Protein AF-A0A947A2H3-F1 (afdb_monomer)

Sequence (176 aa):
GEQLAKLHKQSASSFGLKTDNYIGSLPQYNQHRKKASEFYVEMRLEPQIKMASENAYKLNISNKFYANCEEIIPDEPPALVHGDLWNGNYIVNSQGLPCLIDPAVAYAPREMDIGMMHLFGGFSTELFKTYNEIFPLRENWKDRLDLWKLYYLLVHLNIFGSGYQAQVNSIISRYS

Mean predicted aligned error: 2.44 Å

Radius of gyration: 15.64 Å; Cα contacts (8 Å, |Δi|>4): 302; chains: 1; bounding box: 39×34×43 Å

pLDDT: mean 97.28, std 1.76, range [89.19, 98.81]

Foldseek 3Di:
DVVLLVQQVDFDQWKFDPDWDDDVPHIFGGPTDRFQLCCCVPRFVVVLVVLCVVVVFDAPADPCLSVLSSVPDDGDTFTWEQQQQEPVQWDADPVRDIDGHDGNIIRHPSLLNVLNCVLRPPDDPVVVVVSCVSPNDDPPSVVCSLVSVLRVLSVCCSPVHDVSSVSNNVSSVVSD

Structure (mmCIF, N/CA/C/O backbone):
data_AF-A0A947A2H3-F1
#
_entry.id   AF-A0A947A2H3-F1
#
loop_
_atom_site.group_PDB
_atom_site.id
_atom_site.type_symbol
_atom_site.label_atom_id
_atom_site.label_alt_id
_atom_site.label_comp_id
_atom_site.label_asym_id
_atom_site.label_entity_id
_atom_site.label_seq_id
_atom_site.pdbx_PDB_ins_code
_atom_site.Cartn_x
_atom_site.Cartn_y
_atom_site.Cartn_z
_atom_site.occupancy
_atom_site.B_iso_or_equiv
_atom_site.auth_seq_id
_atom_site.auth_comp_id
_atom_site.auth_asym_id
_atom_site.auth_atom_id
_atom_site.pdbx_PDB_model_num
ATOM 1 N N . GLY A 1 1 ? -7.161 6.615 15.030 1.00 94.75 1 GLY A N 1
ATOM 2 C CA . GLY A 1 1 ? -6.372 5.443 15.448 1.00 94.75 1 GLY A CA 1
ATOM 3 C C . GLY A 1 1 ? -7.270 4.288 15.834 1.00 94.75 1 GLY A C 1
ATOM 4 O O . GLY A 1 1 ? -7.224 3.250 15.190 1.00 94.75 1 GLY A O 1
ATOM 5 N N . GLU A 1 2 ? -8.128 4.475 16.839 1.00 96.81 2 GLU A N 1
ATOM 6 C CA . GLU A 1 2 ? -8.925 3.387 17.432 1.00 96.81 2 GLU A CA 1
ATOM 7 C C . GLU A 1 2 ? -9.806 2.609 16.446 1.00 96.81 2 GLU A C 1
ATOM 9 O O . GLU A 1 2 ? -9.775 1.381 16.432 1.00 96.81 2 GLU A O 1
ATOM 14 N N . GLN A 1 3 ? -10.589 3.305 15.613 1.00 96.00 3 GLN A N 1
ATOM 15 C CA . GLN A 1 3 ? -11.491 2.647 14.661 1.00 96.00 3 GLN A CA 1
ATOM 16 C C . GLN A 1 3 ? -10.719 1.872 13.586 1.00 96.00 3 GLN A C 1
ATOM 18 O O . GLN A 1 3 ? -11.087 0.746 13.268 1.00 96.00 3 GLN A O 1
ATOM 23 N N . LEU A 1 4 ? -9.597 2.421 13.109 1.00 98.00 4 LEU A N 1
ATOM 24 C CA . LEU A 1 4 ? -8.705 1.733 12.173 1.00 98.00 4 LEU A CA 1
ATOM 25 C C . LEU A 1 4 ? -8.084 0.480 12.806 1.00 98.00 4 LEU A C 1
ATOM 27 O O . LEU A 1 4 ? -8.024 -0.570 12.178 1.00 98.00 4 LEU A O 1
ATOM 31 N N . ALA A 1 5 ? -7.681 0.548 14.078 1.00 98.44 5 ALA A N 1
ATOM 32 C CA . ALA A 1 5 ? -7.197 -0.626 14.801 1.00 98.44 5 ALA A CA 1
ATOM 33 C C . ALA A 1 5 ? -8.289 -1.698 14.951 1.00 98.44 5 ALA A C 1
ATOM 35 O O . ALA A 1 5 ? -8.002 -2.879 14.774 1.00 98.44 5 ALA A O 1
ATOM 36 N N . LYS A 1 6 ? -9.542 -1.311 15.228 1.00 98.06 6 LYS A N 1
ATOM 37 C CA . LYS A 1 6 ? -10.686 -2.242 15.274 1.00 98.06 6 LYS A CA 1
ATOM 38 C C . LYS A 1 6 ? -10.968 -2.882 13.911 1.00 98.06 6 LYS A C 1
ATOM 40 O O . LYS A 1 6 ? -11.247 -4.079 13.874 1.00 98.06 6 LYS A O 1
ATOM 45 N N . LEU A 1 7 ? -10.861 -2.111 12.826 1.00 98.25 7 LEU A N 1
ATOM 46 C CA . LEU A 1 7 ? -10.978 -2.606 11.453 1.00 98.25 7 LEU A CA 1
ATOM 47 C C . LEU A 1 7 ? -9.878 -3.630 11.149 1.00 98.25 7 LEU A C 1
ATOM 49 O O . LEU A 1 7 ? -10.186 -4.768 10.818 1.00 98.25 7 LEU A O 1
ATOM 53 N N . HIS A 1 8 ? -8.609 -3.275 11.371 1.00 98.69 8 HIS A N 1
ATOM 54 C CA . HIS A 1 8 ? -7.469 -4.158 11.099 1.00 98.69 8 HIS A CA 1
ATOM 55 C C . HIS A 1 8 ? -7.438 -5.407 11.995 1.00 98.69 8 HIS A C 1
ATOM 57 O O . HIS A 1 8 ? -6.814 -6.400 11.636 1.00 98.69 8 HIS A O 1
ATOM 63 N N . LYS A 1 9 ? -8.099 -5.388 13.161 1.00 98.38 9 LYS A N 1
ATOM 64 C CA . LYS A 1 9 ? -8.275 -6.582 14.006 1.00 98.38 9 LYS A CA 1
ATOM 65 C C . LYS A 1 9 ? -9.274 -7.590 13.423 1.00 98.38 9 LYS A C 1
ATOM 67 O O . LYS A 1 9 ? -9.296 -8.727 13.888 1.00 98.38 9 LYS A O 1
ATOM 72 N N . GLN A 1 10 ? -10.083 -7.213 12.428 1.00 98.38 10 GLN A N 1
ATOM 73 C CA . GLN A 1 10 ? -10.868 -8.182 11.664 1.00 98.38 10 GLN A CA 1
ATOM 74 C C . GLN A 1 10 ? -9.916 -8.983 10.774 1.00 98.38 10 GLN A C 1
ATOM 76 O O . GLN A 1 10 ? -9.250 -8.420 9.909 1.00 98.38 10 GLN A O 1
ATOM 81 N N . SER A 1 11 ? -9.847 -10.294 10.997 1.00 97.81 11 SER A N 1
ATOM 82 C CA . SER A 1 11 ? -8.890 -11.183 10.334 1.00 97.81 11 SER A CA 1
ATOM 83 C C . SER A 1 11 ? -9.590 -12.303 9.558 1.00 97.81 11 SER A C 1
ATOM 85 O O . SER A 1 11 ? -10.812 -12.451 9.620 1.00 97.81 11 SER A O 1
ATOM 87 N N . ALA A 1 12 ? -8.807 -13.082 8.815 1.00 97.50 12 ALA A N 1
ATOM 88 C CA . ALA A 1 12 ? -9.245 -14.232 8.032 1.00 97.50 12 ALA A CA 1
ATOM 89 C C . ALA A 1 12 ? -8.187 -15.348 8.065 1.00 97.50 12 ALA A C 1
ATOM 91 O O . ALA A 1 12 ? -7.058 -15.152 8.507 1.00 97.50 12 ALA A O 1
ATOM 92 N N . SER A 1 13 ? -8.543 -16.535 7.566 1.00 97.12 13 SER A N 1
ATOM 93 C CA . SER A 1 13 ? -7.651 -17.707 7.510 1.00 97.12 13 SER A CA 1
ATOM 94 C C . SER A 1 13 ? -6.645 -17.689 6.346 1.00 97.12 13 SER A C 1
ATOM 96 O O . SER A 1 13 ? -5.823 -18.605 6.208 1.00 97.12 13 SER A O 1
ATOM 98 N N . SER A 1 14 ? -6.731 -16.684 5.475 1.00 98.00 14 SER A N 1
ATOM 99 C CA . SER A 1 14 ? -5.829 -16.454 4.346 1.00 98.00 14 SER A CA 1
ATOM 100 C C . SER A 1 14 ? -5.887 -14.999 3.904 1.00 98.00 14 SER A C 1
ATOM 102 O O . SER A 1 14 ? -6.894 -14.320 4.108 1.00 98.00 14 SER A O 1
ATOM 104 N N . PHE A 1 15 ? -4.820 -14.549 3.254 1.00 98.81 15 PHE A N 1
ATOM 105 C CA . PHE A 1 15 ? -4.793 -13.271 2.555 1.00 98.81 15 PHE A CA 1
ATOM 106 C C . PHE A 1 15 ? -5.680 -13.311 1.305 1.00 98.81 15 PHE A C 1
ATOM 108 O O . PHE A 1 15 ? -6.007 -14.393 0.809 1.00 98.81 15 PHE A O 1
ATOM 115 N N . GLY A 1 16 ? -6.062 -12.144 0.793 1.00 98.50 16 GLY A N 1
ATOM 116 C CA . GLY A 1 16 ? -6.925 -11.987 -0.377 1.00 98.50 16 GLY A CA 1
ATOM 117 C C . GLY A 1 16 ? -8.417 -11.923 -0.051 1.00 98.50 16 GLY A C 1
ATOM 118 O O . GLY A 1 16 ? -8.819 -11.606 1.065 1.00 98.50 16 GLY A O 1
ATOM 119 N N . LEU A 1 17 ? -9.250 -12.190 -1.053 1.00 97.94 17 LEU A N 1
ATOM 120 C CA . LEU A 1 17 ? -10.712 -12.129 -1.007 1.00 97.94 17 LEU A CA 1
ATOM 121 C C . LEU A 1 17 ? -11.320 -13.189 -1.920 1.00 97.94 17 LEU A C 1
ATOM 123 O O . LEU A 1 17 ? -10.651 -13.793 -2.750 1.00 97.94 17 LEU A O 1
ATOM 127 N N . LYS A 1 18 ? -12.636 -13.373 -1.787 1.00 96.69 18 LYS A N 1
ATOM 128 C CA . LYS A 1 18 ? -13.406 -14.263 -2.659 1.00 96.69 18 LYS A CA 1
ATOM 129 C C . LYS A 1 18 ? -13.375 -13.826 -4.130 1.00 96.69 18 LYS A C 1
ATOM 131 O O . LYS A 1 18 ? -13.465 -14.678 -5.008 1.00 96.69 18 LYS A O 1
ATOM 136 N N . THR A 1 19 ? -13.308 -12.523 -4.391 1.00 97.25 19 THR A N 1
ATOM 137 C CA . THR A 1 19 ? -13.336 -11.954 -5.742 1.00 97.25 19 THR A CA 1
ATOM 138 C C . THR A 1 19 ? -12.277 -10.874 -5.898 1.00 97.25 19 THR A C 1
ATOM 140 O O . THR A 1 19 ? -12.001 -10.114 -4.965 1.00 97.25 19 THR A O 1
ATOM 143 N N . ASP A 1 20 ? -11.733 -10.784 -7.106 1.00 98.56 20 ASP A N 1
ATOM 144 C CA . ASP A 1 20 ? -10.925 -9.648 -7.532 1.00 98.56 20 ASP A CA 1
ATOM 145 C C . ASP A 1 20 ? -11.779 -8.370 -7.532 1.00 98.56 20 ASP A C 1
ATOM 147 O O . ASP A 1 20 ? -13.011 -8.414 -7.628 1.00 98.56 20 ASP A O 1
ATOM 151 N N . ASN A 1 21 ? -11.120 -7.231 -7.361 1.00 98.50 21 ASN A N 1
ATOM 152 C CA . ASN A 1 21 ? -11.738 -5.909 -7.380 1.00 98.50 21 ASN A CA 1
ATOM 153 C C . ASN A 1 21 ? -10.820 -4.927 -8.119 1.00 98.50 21 ASN A C 1
ATOM 155 O O . ASN A 1 21 ? -10.127 -5.328 -9.054 1.00 98.50 21 ASN A O 1
ATOM 159 N N . TYR A 1 22 ? -10.842 -3.646 -7.752 1.00 98.50 22 TYR A N 1
ATOM 160 C CA . TYR A 1 22 ? -10.099 -2.601 -8.447 1.00 98.50 22 TYR A CA 1
ATOM 161 C C . TYR A 1 22 ? -9.381 -1.683 -7.463 1.00 98.50 22 TYR A C 1
ATOM 163 O O . TYR A 1 22 ? -9.865 -1.457 -6.354 1.00 98.50 22 TYR A O 1
ATOM 171 N N . ILE A 1 23 ? -8.244 -1.146 -7.905 1.00 98.31 23 ILE A N 1
ATOM 172 C CA . ILE A 1 23 ? -7.551 -0.008 -7.299 1.00 98.31 23 ILE A CA 1
ATOM 173 C C . ILE A 1 23 ? -7.522 1.119 -8.337 1.00 98.31 23 ILE A C 1
ATOM 175 O O . ILE A 1 23 ? -6.870 1.019 -9.380 1.00 98.31 23 ILE A O 1
ATOM 179 N N . GLY A 1 24 ? -8.314 2.168 -8.111 1.00 96.00 24 GLY A N 1
ATOM 180 C CA . GLY A 1 24 ? -8.634 3.126 -9.171 1.00 96.00 24 GLY A CA 1
ATOM 181 C C . GLY A 1 24 ? -9.251 2.418 -10.385 1.00 96.00 24 GLY A C 1
ATOM 182 O O . GLY A 1 24 ? -10.248 1.711 -10.261 1.00 96.00 24 GLY A O 1
ATOM 183 N N . SER A 1 25 ? -8.646 2.583 -11.563 1.00 96.75 25 SER A N 1
ATOM 184 C CA . SER A 1 25 ? -9.076 1.921 -12.805 1.00 96.75 25 SER A CA 1
ATOM 185 C C . SER A 1 25 ? -8.400 0.569 -13.070 1.00 96.75 25 SER A C 1
ATOM 187 O O . SER A 1 25 ? -8.735 -0.089 -14.057 1.00 96.75 25 SER A O 1
ATOM 189 N N . LEU A 1 26 ? -7.447 0.144 -12.232 1.00 98.38 26 LEU A N 1
ATOM 190 C CA . LEU A 1 26 ? -6.651 -1.061 -12.472 1.00 98.38 26 LEU A CA 1
ATOM 191 C C . LEU A 1 26 ? -7.255 -2.284 -11.771 1.00 98.38 26 LEU A C 1
ATOM 193 O O . LEU A 1 26 ? -7.727 -2.157 -10.638 1.00 98.38 26 LEU A O 1
ATOM 197 N N . PRO A 1 27 ? -7.207 -3.478 -12.393 1.00 98.25 27 PRO A N 1
ATOM 198 C CA . PRO A 1 27 ? -7.609 -4.707 -11.723 1.00 98.25 27 PRO A CA 1
ATOM 199 C C . PRO A 1 27 ? -6.712 -4.968 -10.507 1.00 98.25 27 PRO A C 1
ATOM 201 O O . PRO A 1 27 ? -5.485 -4.874 -10.585 1.00 98.25 27 PRO A O 1
ATOM 204 N N . GLN A 1 28 ? -7.337 -5.330 -9.390 1.00 98.69 28 GLN A N 1
ATOM 205 C CA . GLN A 1 28 ? -6.674 -5.761 -8.168 1.00 98.69 28 GLN A CA 1
ATOM 206 C C . GLN A 1 28 ? -7.008 -7.232 -7.904 1.00 98.69 28 GLN A C 1
ATOM 208 O O . GLN A 1 28 ? -8.144 -7.597 -7.592 1.00 98.69 28 GLN A O 1
ATOM 213 N N . TYR A 1 29 ? -5.978 -8.065 -8.018 1.00 98.56 29 TYR A N 1
ATOM 214 C CA . TYR A 1 29 ? -6.049 -9.507 -7.820 1.00 98.56 29 TYR A CA 1
ATOM 215 C C . TYR A 1 29 ? -6.078 -9.859 -6.331 1.00 98.56 29 TYR A C 1
ATOM 217 O O . TYR A 1 29 ? -5.366 -9.259 -5.523 1.00 98.56 29 TYR A O 1
ATOM 225 N N . ASN A 1 30 ? -6.911 -10.820 -5.948 1.00 98.56 30 ASN A N 1
ATOM 226 C CA . ASN A 1 30 ? -7.157 -11.177 -4.554 1.00 98.56 30 ASN A CA 1
ATOM 227 C C . ASN A 1 30 ? -7.182 -12.693 -4.323 1.00 98.56 30 ASN A C 1
ATOM 229 O O . ASN A 1 30 ? -7.737 -13.149 -3.320 1.00 98.56 30 ASN A O 1
ATOM 233 N N . GLN A 1 31 ? -6.576 -13.487 -5.210 1.00 98.56 31 GLN A N 1
ATOM 234 C CA . GLN A 1 31 ? -6.470 -14.930 -5.010 1.00 98.56 31 GLN A CA 1
ATOM 235 C C . GLN A 1 31 ? -5.773 -15.238 -3.679 1.00 98.56 31 GLN A C 1
ATOM 237 O O . GLN A 1 31 ? -4.826 -14.569 -3.262 1.00 98.56 31 GLN A O 1
ATOM 242 N N . HIS A 1 32 ? -6.252 -16.280 -3.000 1.00 98.50 32 HIS A N 1
ATOM 243 C CA . HIS A 1 32 ? -5.796 -16.575 -1.652 1.00 98.50 32 HIS A CA 1
ATOM 244 C C . HIS A 1 32 ? -4.316 -16.954 -1.585 1.00 98.50 32 HIS A C 1
ATOM 246 O O . HIS A 1 32 ? -3.819 -17.745 -2.389 1.00 98.50 32 HIS A O 1
ATOM 252 N N . ARG A 1 33 ? -3.631 -16.430 -0.567 1.00 98.25 33 ARG A N 1
ATOM 253 C CA . ARG A 1 33 ? -2.269 -16.815 -0.174 1.00 98.25 33 ARG A CA 1
ATOM 254 C C . ARG A 1 33 ? -2.204 -17.069 1.322 1.00 98.25 33 ARG A C 1
ATOM 256 O O . ARG A 1 33 ? -3.051 -16.592 2.084 1.00 98.25 33 ARG A O 1
ATOM 263 N N . LYS A 1 34 ? -1.227 -17.873 1.736 1.00 97.12 34 LYS A N 1
ATOM 264 C CA . LYS A 1 34 ? -1.046 -18.239 3.144 1.00 97.12 34 LYS A CA 1
ATOM 265 C C . LYS A 1 34 ? -0.076 -17.316 3.862 1.00 97.12 34 LYS A C 1
ATOM 267 O O . LYS A 1 34 ? -0.308 -17.059 5.037 1.00 97.12 34 LYS A O 1
ATOM 272 N N . LYS A 1 35 ? 0.928 -16.783 3.164 1.00 97.94 35 LYS A N 1
ATOM 273 C CA . LYS A 1 35 ? 1.896 -15.847 3.741 1.00 97.94 35 LYS A CA 1
ATOM 274 C C . LYS A 1 35 ? 1.667 -14.413 3.280 1.00 97.94 35 LYS A C 1
ATOM 276 O O . LYS A 1 35 ? 1.215 -14.170 2.160 1.00 97.94 35 LYS A O 1
ATOM 281 N N . ALA A 1 36 ? 2.036 -13.477 4.151 1.00 98.06 36 ALA A N 1
ATOM 282 C CA . ALA A 1 36 ? 1.976 -12.042 3.892 1.00 98.06 36 ALA A CA 1
ATOM 283 C C . ALA A 1 36 ? 2.846 -11.639 2.695 1.00 98.06 36 ALA A C 1
ATOM 285 O O . ALA A 1 36 ? 2.401 -10.887 1.828 1.00 98.06 36 ALA A O 1
ATOM 286 N N . SER A 1 37 ? 4.071 -12.165 2.643 1.00 98.00 37 SER A N 1
ATOM 287 C CA . SER A 1 37 ? 5.038 -11.892 1.582 1.00 98.00 37 SER A CA 1
ATOM 288 C C . SER A 1 37 ? 4.567 -12.411 0.226 1.00 98.00 37 SER A C 1
ATOM 290 O O . SER A 1 37 ? 4.514 -11.634 -0.720 1.00 98.00 37 SER A O 1
ATOM 292 N N . GLU A 1 38 ? 4.134 -13.673 0.156 1.00 97.94 38 GLU A N 1
ATOM 293 C CA . GLU A 1 38 ? 3.559 -14.286 -1.054 1.00 97.94 38 GLU A CA 1
ATOM 294 C C . GLU A 1 38 ? 2.380 -13.456 -1.583 1.00 97.94 38 GLU A C 1
ATOM 296 O O . GLU A 1 38 ? 2.310 -13.140 -2.768 1.00 97.94 38 GLU A O 1
ATOM 301 N N . PHE A 1 39 ? 1.467 -13.031 -0.699 1.00 98.62 39 PHE A N 1
ATOM 302 C CA . PHE A 1 39 ? 0.358 -12.162 -1.095 1.00 98.62 39 PHE A CA 1
ATOM 303 C C . PHE A 1 39 ? 0.841 -10.829 -1.668 1.00 98.62 39 PHE A C 1
ATOM 305 O O . PHE A 1 39 ? 0.370 -10.398 -2.719 1.00 98.62 39 PHE A O 1
ATOM 312 N N . TYR A 1 40 ? 1.762 -10.156 -0.981 1.00 98.62 40 TYR A N 1
ATOM 313 C CA . TYR A 1 40 ? 2.221 -8.841 -1.406 1.00 98.62 40 TYR A CA 1
ATOM 314 C C . TYR A 1 40 ? 3.024 -8.898 -2.712 1.00 98.62 40 TYR A C 1
ATOM 316 O O . TYR A 1 40 ? 2.811 -8.084 -3.608 1.00 98.62 40 TYR A O 1
ATOM 324 N N . VAL A 1 41 ? 3.912 -9.877 -2.861 1.00 98.44 41 VAL A N 1
ATOM 325 C CA . VAL A 1 41 ? 4.701 -10.048 -4.083 1.00 98.44 41 VAL A CA 1
ATOM 326 C C . VAL A 1 41 ? 3.784 -10.396 -5.252 1.00 98.44 41 VAL A C 1
ATOM 328 O O . VAL A 1 41 ? 3.692 -9.619 -6.201 1.00 98.44 41 VAL A O 1
ATOM 331 N N . GLU A 1 42 ? 3.033 -11.492 -5.154 1.00 98.56 42 GLU A N 1
ATOM 332 C CA . GLU A 1 42 ? 2.317 -12.048 -6.304 1.00 98.56 42 GLU A CA 1
ATOM 333 C C . GLU A 1 42 ? 1.036 -11.272 -6.644 1.00 98.56 42 GLU A C 1
ATOM 335 O O . GLU A 1 42 ? 0.677 -11.135 -7.811 1.00 98.56 42 GLU A O 1
ATOM 340 N N . MET A 1 43 ? 0.313 -10.756 -5.641 1.00 98.69 43 MET A N 1
ATOM 341 C CA . MET A 1 43 ? -0.997 -10.115 -5.849 1.00 98.69 43 MET A CA 1
ATOM 342 C C . MET A 1 43 ? -0.932 -8.584 -5.863 1.00 98.69 43 MET A C 1
ATOM 344 O O . MET A 1 43 ? -1.946 -7.933 -6.131 1.00 98.69 43 MET A O 1
ATOM 348 N N . ARG A 1 44 ? 0.217 -7.975 -5.536 1.00 98.75 44 ARG A N 1
ATOM 349 C CA . ARG A 1 44 ? 0.382 -6.510 -5.528 1.00 98.75 44 ARG A CA 1
ATOM 350 C C . ARG A 1 44 ? 1.545 -6.058 -6.401 1.00 98.75 44 ARG A C 1
ATOM 352 O O . ARG A 1 44 ? 1.309 -5.311 -7.348 1.00 98.75 44 ARG A O 1
ATOM 359 N N . LEU A 1 45 ? 2.771 -6.502 -6.126 1.00 98.75 45 LEU A N 1
ATOM 360 C CA . LEU A 1 45 ? 3.950 -6.010 -6.847 1.00 98.75 45 LEU A CA 1
ATOM 361 C C . LEU A 1 45 ? 4.046 -6.557 -8.275 1.00 98.75 45 LEU A C 1
ATOM 363 O O . LEU A 1 45 ? 4.102 -5.765 -9.214 1.00 98.75 45 LEU A O 1
ATOM 367 N N . GLU A 1 46 ? 4.034 -7.878 -8.459 1.00 98.62 46 GLU A N 1
ATOM 368 C CA . GLU A 1 46 ? 4.227 -8.515 -9.769 1.00 98.62 46 GLU A CA 1
ATOM 369 C C . GLU A 1 46 ? 3.233 -8.031 -10.838 1.00 98.62 46 GLU A C 1
ATOM 371 O O . GLU A 1 46 ? 3.684 -7.673 -11.933 1.00 98.62 46 GLU A O 1
ATOM 376 N N . PRO A 1 47 ? 1.911 -7.926 -10.571 1.00 98.69 47 PRO A N 1
ATOM 377 C CA . PRO A 1 47 ? 0.964 -7.478 -11.585 1.00 98.69 47 PRO A CA 1
ATOM 378 C C . PRO A 1 47 ? 1.218 -6.032 -12.020 1.00 98.69 47 PRO A C 1
ATOM 380 O O . PRO A 1 47 ? 1.126 -5.712 -13.205 1.00 98.69 47 PRO A O 1
ATOM 383 N N . GLN A 1 48 ? 1.576 -5.163 -11.072 1.00 98.81 48 GLN A N 1
ATOM 384 C CA . GLN A 1 48 ? 1.833 -3.750 -11.341 1.00 98.81 48 GLN A CA 1
ATOM 385 C C . GLN A 1 48 ? 3.186 -3.530 -12.027 1.00 98.81 48 GLN A C 1
ATOM 387 O O . GLN A 1 48 ? 3.283 -2.697 -12.927 1.00 98.81 48 GLN A O 1
ATOM 392 N N . ILE A 1 49 ? 4.210 -4.304 -11.661 1.00 98.62 49 ILE A N 1
ATOM 393 C CA . ILE A 1 49 ? 5.517 -4.324 -12.331 1.00 98.62 49 ILE A CA 1
ATOM 394 C C . ILE A 1 49 ? 5.372 -4.802 -13.777 1.00 98.62 49 ILE A C 1
ATOM 396 O O . ILE A 1 49 ? 5.920 -4.182 -14.690 1.00 98.62 49 ILE A O 1
ATOM 400 N N . LYS A 1 50 ? 4.611 -5.882 -13.996 1.00 98.56 50 LYS A N 1
ATOM 401 C CA . LYS A 1 50 ? 4.328 -6.404 -15.333 1.00 98.56 50 LYS A CA 1
ATOM 402 C C . LYS A 1 50 ? 3.636 -5.347 -16.193 1.00 98.56 50 LYS A C 1
ATOM 404 O O . LYS A 1 50 ? 4.117 -5.053 -17.282 1.00 98.56 50 LYS A O 1
ATOM 409 N N . MET A 1 51 ? 2.576 -4.727 -15.674 1.00 98.62 51 MET A N 1
ATOM 410 C CA . MET A 1 51 ? 1.856 -3.655 -16.367 1.00 98.62 51 MET A CA 1
ATOM 411 C C . MET A 1 51 ? 2.762 -2.454 -16.674 1.00 98.62 51 MET A C 1
ATOM 413 O O . MET A 1 51 ? 2.729 -1.920 -17.780 1.00 98.62 51 MET A O 1
ATOM 417 N N . ALA A 1 52 ? 3.632 -2.065 -15.738 1.00 98.50 52 ALA A N 1
ATOM 418 C CA . ALA A 1 52 ? 4.587 -0.985 -15.964 1.00 98.50 52 ALA A CA 1
ATOM 419 C C . ALA A 1 52 ? 5.565 -1.320 -17.104 1.00 98.50 52 ALA A C 1
ATOM 421 O O . ALA A 1 52 ? 5.840 -0.468 -17.950 1.00 98.50 52 ALA A O 1
ATOM 422 N N . SER A 1 53 ? 6.043 -2.568 -17.171 1.00 97.62 53 SER A N 1
ATOM 423 C CA . SER A 1 53 ? 6.889 -3.041 -18.272 1.00 97.62 53 SER A CA 1
ATOM 424 C C . SER A 1 53 ? 6.146 -3.073 -19.610 1.00 97.62 53 SER A C 1
ATOM 426 O O . SER A 1 53 ? 6.735 -2.731 -20.633 1.00 97.62 53 SER A O 1
ATOM 428 N N . GLU A 1 54 ? 4.873 -3.476 -19.624 1.00 97.88 54 GLU A N 1
ATOM 429 C CA . GLU A 1 54 ? 4.024 -3.466 -20.827 1.00 97.88 54 GLU A CA 1
ATOM 430 C C . GLU A 1 54 ? 3.799 -2.032 -21.338 1.00 97.88 54 GLU A C 1
ATOM 432 O O . GLU A 1 54 ? 3.795 -1.798 -22.545 1.00 97.88 54 GLU A O 1
ATOM 437 N N . ASN A 1 55 ? 3.747 -1.058 -20.426 1.00 96.75 55 ASN A N 1
ATOM 438 C CA . ASN A 1 55 ? 3.717 0.379 -20.716 1.00 96.75 55 ASN A CA 1
ATOM 439 C C . ASN A 1 55 ? 5.106 0.989 -21.011 1.00 96.75 55 ASN A C 1
ATOM 441 O O . ASN A 1 55 ? 5.261 2.211 -21.031 1.00 96.75 55 ASN A O 1
ATOM 445 N N . ALA A 1 56 ? 6.126 0.156 -21.252 1.00 97.44 56 ALA A N 1
ATOM 446 C CA . ALA A 1 56 ? 7.503 0.544 -21.565 1.00 97.44 56 ALA A CA 1
ATOM 447 C C . ALA A 1 56 ? 8.241 1.345 -20.469 1.00 97.44 56 ALA A C 1
ATOM 449 O O . ALA A 1 56 ? 9.287 1.952 -20.739 1.00 97.44 56 ALA A O 1
ATOM 450 N N . TYR A 1 57 ? 7.768 1.315 -19.218 1.00 98.06 57 TYR A N 1
ATOM 451 C CA . TYR A 1 57 ? 8.536 1.837 -18.091 1.00 98.06 57 TYR A CA 1
ATOM 452 C C . TYR A 1 57 ? 9.693 0.900 -17.752 1.00 98.06 57 TYR A C 1
ATOM 454 O O . TYR A 1 57 ? 9.545 -0.314 -17.633 1.00 98.06 57 TYR A O 1
ATOM 462 N N . LYS A 1 58 ? 10.876 1.487 -17.562 1.00 96.06 58 LYS A N 1
ATOM 463 C CA . LYS A 1 58 ? 12.083 0.761 -17.159 1.00 96.06 58 LYS A CA 1
ATOM 464 C C . LYS A 1 58 ? 12.202 0.787 -15.641 1.00 96.06 58 LYS A C 1
ATOM 466 O O . LYS A 1 58 ? 12.406 1.863 -15.063 1.00 96.06 58 LYS A O 1
ATOM 471 N N . LEU A 1 59 ? 12.059 -0.388 -15.033 1.00 96.69 59 LEU A N 1
ATOM 472 C CA . LEU A 1 59 ? 12.196 -0.609 -13.598 1.00 96.69 59 LEU A CA 1
ATOM 473 C C . LEU A 1 59 ? 13.503 -1.359 -13.302 1.00 96.69 59 LEU A C 1
ATOM 475 O O . LEU A 1 59 ? 13.787 -2.376 -13.930 1.00 96.69 59 LEU A O 1
ATOM 479 N N . ASN A 1 60 ? 14.296 -0.870 -12.350 1.00 93.06 60 ASN A N 1
ATOM 480 C CA . ASN A 1 60 ? 15.624 -1.407 -12.021 1.00 93.06 60 ASN A CA 1
ATOM 481 C C . ASN A 1 60 ? 15.552 -2.597 -11.049 1.00 93.06 60 ASN A C 1
ATOM 483 O O . ASN A 1 60 ? 16.160 -2.572 -9.984 1.00 93.06 60 ASN A O 1
ATOM 487 N N . ILE A 1 61 ? 14.774 -3.622 -11.391 1.00 95.75 61 ILE A N 1
ATOM 488 C CA . ILE A 1 61 ? 14.536 -4.781 -10.520 1.00 95.75 61 ILE A CA 1
ATOM 489 C C . ILE A 1 61 ? 15.746 -5.717 -10.574 1.00 95.75 61 ILE A C 1
ATOM 491 O O . ILE A 1 61 ? 16.069 -6.249 -11.636 1.00 95.75 61 ILE A O 1
ATOM 495 N N . SER A 1 62 ? 16.419 -5.929 -9.440 1.00 95.75 62 SER A N 1
ATOM 496 C CA . SER A 1 62 ? 17.492 -6.925 -9.346 1.00 95.75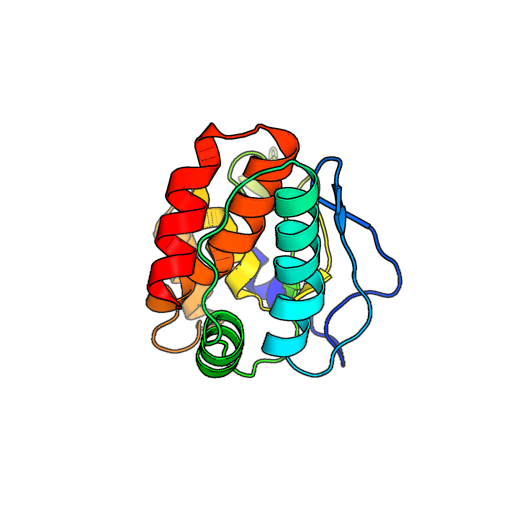 62 SER A CA 1
ATOM 497 C C . SER A 1 62 ? 16.946 -8.342 -9.162 1.00 95.75 62 SER A C 1
ATOM 499 O O . SER A 1 62 ? 15.810 -8.553 -8.738 1.00 95.75 62 SER A O 1
ATOM 501 N N . ASN A 1 63 ? 17.811 -9.337 -9.369 1.00 94.25 63 ASN A N 1
ATOM 502 C CA . ASN A 1 63 ? 17.486 -10.740 -9.094 1.00 94.25 63 ASN A CA 1
ATOM 503 C C . ASN A 1 63 ? 17.231 -11.030 -7.601 1.00 94.25 63 ASN A C 1
ATOM 505 O O . ASN A 1 63 ? 16.725 -12.100 -7.278 1.00 94.25 63 ASN A O 1
ATOM 509 N N . LYS A 1 64 ? 17.607 -10.119 -6.690 1.00 96.88 64 LYS A N 1
ATOM 510 C CA . LYS A 1 64 ? 17.398 -10.268 -5.241 1.00 96.88 64 LYS A CA 1
ATOM 511 C C . LYS A 1 64 ? 16.147 -9.558 -4.742 1.00 96.88 64 LYS A C 1
ATOM 513 O O . LYS A 1 64 ? 15.725 -9.830 -3.626 1.00 96.88 64 LYS A O 1
ATOM 518 N N . PHE A 1 65 ? 15.551 -8.683 -5.552 1.00 97.88 65 PHE A N 1
ATOM 519 C CA . PHE A 1 65 ? 14.462 -7.808 -5.130 1.00 97.88 65 PHE A CA 1
ATOM 520 C C . PHE A 1 65 ? 13.318 -8.559 -4.436 1.00 97.88 65 PHE A C 1
ATOM 522 O O . PHE A 1 65 ? 12.955 -8.230 -3.309 1.00 97.88 65 PHE A O 1
ATOM 529 N N . TYR A 1 66 ? 12.789 -9.608 -5.070 1.00 97.25 66 TYR A N 1
ATOM 530 C CA . TYR A 1 66 ? 11.691 -10.387 -4.493 1.00 97.25 66 TYR A CA 1
ATOM 531 C C . TYR A 1 66 ? 12.113 -11.166 -3.243 1.00 97.25 66 TYR A C 1
ATOM 533 O O . TYR A 1 66 ? 11.390 -11.142 -2.252 1.00 97.25 66 TYR A O 1
ATOM 541 N N . ALA A 1 67 ? 13.312 -11.758 -3.236 1.00 97.44 67 ALA A N 1
ATOM 542 C CA . ALA A 1 67 ? 13.838 -12.457 -2.062 1.00 97.44 67 ALA A CA 1
ATOM 543 C C . ALA A 1 67 ? 13.990 -11.515 -0.851 1.00 97.44 67 ALA A C 1
ATOM 545 O O . ALA A 1 67 ? 13.583 -11.853 0.256 1.00 97.44 67 ALA A O 1
ATOM 546 N N . ASN A 1 68 ? 14.496 -10.298 -1.071 1.00 97.38 68 ASN A N 1
ATOM 547 C CA . ASN A 1 68 ? 14.619 -9.279 -0.028 1.00 97.38 68 ASN A CA 1
ATOM 548 C C . ASN A 1 68 ? 13.241 -8.798 0.469 1.00 97.38 68 ASN A C 1
ATOM 550 O O . ASN A 1 68 ? 13.071 -8.524 1.658 1.00 97.38 68 ASN A O 1
ATOM 554 N N . CYS A 1 69 ? 12.245 -8.696 -0.423 1.00 96.69 69 CYS A N 1
ATOM 555 C CA . CYS A 1 69 ? 10.865 -8.393 -0.035 1.00 96.69 69 CYS A CA 1
ATOM 556 C C . CYS A 1 69 ? 10.278 -9.502 0.848 1.00 96.69 69 CYS A C 1
ATOM 558 O O . CYS A 1 69 ? 9.642 -9.208 1.858 1.00 96.69 69 CYS A O 1
ATOM 560 N N . GLU A 1 70 ? 10.500 -10.768 0.491 1.00 95.69 70 GLU A N 1
ATOM 561 C CA . GLU A 1 70 ? 10.041 -11.910 1.282 1.00 95.69 70 GLU A CA 1
ATOM 562 C C . GLU A 1 70 ? 10.676 -11.964 2.671 1.00 95.69 70 GLU A C 1
ATOM 564 O O . GLU A 1 70 ? 9.982 -12.284 3.633 1.00 95.69 70 GLU A O 1
ATOM 569 N N . GLU A 1 71 ? 11.962 -11.623 2.784 1.00 96.06 71 GLU A N 1
ATOM 570 C CA . GLU A 1 71 ? 12.692 -11.621 4.054 1.00 96.06 71 GLU A CA 1
ATOM 571 C C . GLU A 1 71 ? 12.227 -10.504 4.998 1.00 96.06 71 GLU A C 1
ATOM 573 O O . GLU A 1 71 ? 12.083 -10.723 6.202 1.00 96.06 71 GLU A O 1
ATOM 578 N N . ILE A 1 72 ? 11.984 -9.298 4.471 1.00 96.44 72 ILE A N 1
ATOM 579 C CA . ILE A 1 72 ? 11.662 -8.141 5.315 1.00 96.44 72 ILE A CA 1
ATOM 580 C C . ILE A 1 72 ? 10.190 -8.098 5.741 1.00 96.44 72 ILE A C 1
ATOM 582 O O . ILE A 1 72 ? 9.870 -7.491 6.766 1.00 96.44 72 ILE A O 1
ATOM 586 N N . ILE A 1 73 ? 9.275 -8.693 4.969 1.00 96.94 73 ILE A N 1
ATOM 587 C CA . ILE A 1 73 ? 7.846 -8.684 5.298 1.00 96.94 73 ILE A CA 1
ATOM 588 C C . ILE A 1 73 ? 7.596 -9.627 6.484 1.00 96.94 73 ILE A C 1
ATOM 590 O O . ILE A 1 73 ? 7.817 -10.832 6.366 1.00 96.94 73 ILE A O 1
ATOM 594 N N . PRO A 1 74 ? 7.102 -9.117 7.629 1.00 95.25 74 PRO A N 1
ATOM 595 C CA . PRO A 1 74 ? 6.870 -9.953 8.794 1.00 95.25 74 PRO A CA 1
ATOM 596 C C . PRO A 1 74 ? 5.706 -10.913 8.554 1.00 95.25 74 PRO A C 1
ATOM 598 O O . PRO A 1 74 ? 4.710 -10.568 7.913 1.00 95.25 74 PRO A O 1
ATOM 601 N N . ASP A 1 75 ? 5.798 -12.093 9.163 1.00 90.50 75 ASP A N 1
ATOM 602 C CA . ASP A 1 75 ? 4.664 -13.004 9.228 1.00 90.50 75 ASP A CA 1
ATOM 603 C C . ASP A 1 75 ? 3.663 -12.512 10.292 1.00 90.50 75 ASP A C 1
ATOM 605 O O . ASP A 1 75 ? 3.933 -12.444 11.502 1.00 90.50 75 ASP A O 1
ATOM 609 N N . GLU A 1 76 ? 2.498 -12.087 9.819 1.00 94.62 76 GLU A N 1
ATOM 610 C C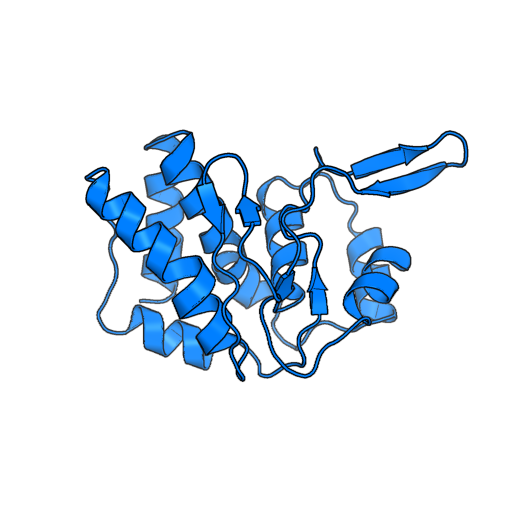A . GLU A 1 76 ? 1.375 -11.598 10.614 1.00 94.62 76 GLU A CA 1
ATOM 611 C C . GLU A 1 76 ? 0.066 -12.118 10.021 1.00 94.62 76 GLU A C 1
ATOM 613 O O . GLU A 1 76 ? -0.022 -12.283 8.807 1.00 94.62 76 GLU A O 1
ATOM 618 N N . PRO A 1 77 ? -0.983 -12.335 10.832 1.00 97.56 77 PRO A N 1
ATOM 619 C CA . PRO A 1 77 ? -2.295 -12.673 10.302 1.00 97.56 77 PRO A CA 1
ATOM 620 C C . PRO A 1 77 ? -2.825 -11.600 9.332 1.00 97.56 77 PRO A C 1
ATOM 622 O O . PRO A 1 77 ? -2.573 -10.409 9.540 1.00 97.56 77 PRO A O 1
ATOM 625 N N . PRO A 1 78 ? -3.621 -11.986 8.319 1.00 98.56 78 PRO A N 1
ATOM 626 C CA . PRO A 1 78 ? -4.278 -11.033 7.436 1.00 98.56 78 PRO A CA 1
ATOM 627 C C . PRO A 1 78 ? -5.175 -10.074 8.219 1.00 98.56 78 PRO A C 1
ATOM 629 O O . PRO A 1 78 ? -5.901 -10.495 9.120 1.00 98.56 78 PRO A O 1
ATOM 632 N N . ALA A 1 79 ? -5.183 -8.805 7.835 1.00 98.75 79 ALA A N 1
ATOM 633 C CA . ALA A 1 79 ? -6.080 -7.792 8.368 1.00 98.75 79 ALA A CA 1
ATOM 634 C C . ALA A 1 79 ? -7.025 -7.317 7.268 1.00 98.75 79 ALA A C 1
ATOM 636 O O . ALA A 1 79 ? -6.605 -7.170 6.121 1.00 98.75 79 ALA A O 1
ATOM 637 N N . LEU A 1 80 ? -8.282 -7.041 7.607 1.00 98.81 80 LEU A N 1
ATOM 638 C CA . LEU A 1 80 ? -9.169 -6.324 6.701 1.00 98.81 80 LEU A CA 1
ATOM 639 C C . LEU A 1 80 ? -8.637 -4.897 6.531 1.00 98.81 80 LEU A C 1
ATOM 641 O O . LEU A 1 80 ? -8.693 -4.111 7.476 1.00 98.81 80 LEU A O 1
ATOM 645 N N . VAL A 1 81 ? -8.115 -4.581 5.348 1.00 98.75 81 VAL A N 1
ATOM 646 C CA . VAL A 1 81 ? -7.622 -3.243 4.995 1.00 98.75 81 VAL A CA 1
ATOM 647 C C . VAL A 1 81 ? -8.641 -2.499 4.141 1.00 98.75 81 VAL A C 1
ATOM 649 O O . VAL A 1 81 ? -9.419 -3.111 3.403 1.00 98.75 81 VAL A O 1
ATOM 652 N N . HIS A 1 82 ? -8.606 -1.171 4.210 1.00 98.69 82 HIS A N 1
ATOM 653 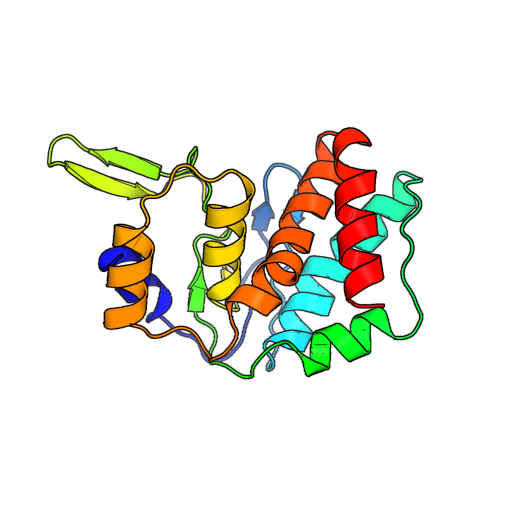C CA . HIS A 1 82 ? -9.302 -0.306 3.266 1.00 98.69 82 HIS A CA 1
ATOM 654 C C . HIS A 1 82 ? -8.730 -0.470 1.851 1.00 98.69 82 HIS A C 1
ATOM 656 O O . HIS A 1 82 ? -9.484 -0.537 0.884 1.00 98.69 82 HIS A O 1
ATOM 662 N N . GLY A 1 83 ? -7.401 -0.565 1.736 1.00 98.19 83 GLY A N 1
ATOM 663 C CA . GLY A 1 83 ? -6.682 -0.863 0.496 1.00 98.19 83 GLY A CA 1
ATOM 664 C C . GLY A 1 83 ? -6.429 0.336 -0.418 1.00 98.19 83 GLY A C 1
ATOM 665 O O . GLY A 1 83 ? -5.697 0.196 -1.388 1.00 98.19 83 GLY A O 1
ATOM 666 N N . ASP A 1 84 ? -6.989 1.503 -0.097 1.00 98.38 84 ASP A N 1
ATOM 667 C CA . ASP A 1 84 ? -6.688 2.792 -0.745 1.00 98.38 84 ASP A CA 1
ATOM 668 C C . ASP A 1 84 ? -6.778 3.953 0.266 1.00 98.38 84 ASP A C 1
ATOM 670 O O . ASP A 1 84 ? -7.502 4.926 0.084 1.00 98.38 84 ASP A O 1
ATOM 674 N N . LEU A 1 85 ? -6.179 3.802 1.452 1.00 97.94 85 LEU A N 1
ATOM 675 C CA . LEU A 1 85 ? -6.386 4.746 2.559 1.00 97.94 85 LEU A CA 1
ATOM 676 C C . LEU A 1 85 ? -5.438 5.953 2.508 1.00 97.94 85 LEU A C 1
ATOM 678 O O . LEU A 1 85 ? -4.466 6.031 3.256 1.00 97.94 85 LEU A O 1
ATOM 682 N N . TRP A 1 86 ? -5.730 6.916 1.639 1.00 97.25 86 TRP A N 1
ATOM 683 C CA . TRP A 1 86 ? -5.077 8.231 1.619 1.00 97.25 86 TRP A CA 1
ATOM 684 C C . TRP A 1 86 ? -6.027 9.330 2.119 1.00 97.25 86 TRP A C 1
ATOM 686 O O . TRP A 1 86 ? -7.191 9.069 2.425 1.00 97.25 86 TRP A O 1
ATOM 696 N N . ASN A 1 87 ? -5.538 10.566 2.263 1.00 94.50 87 ASN A N 1
ATOM 697 C CA . ASN A 1 87 ? -6.322 11.649 2.872 1.00 94.50 87 ASN A CA 1
ATOM 698 C C . ASN A 1 87 ? -7.574 12.065 2.078 1.00 94.50 87 ASN A C 1
ATOM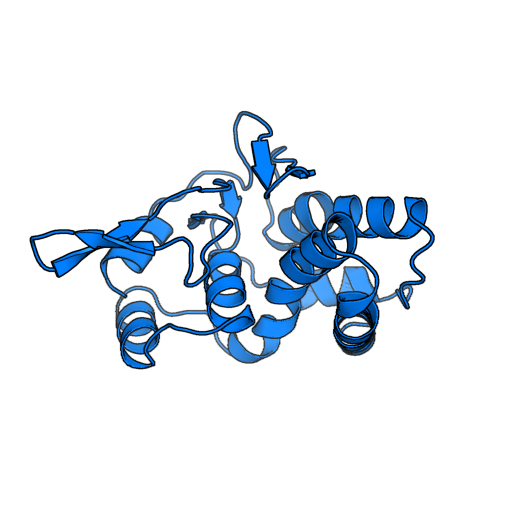 700 O O . ASN A 1 87 ? -8.467 12.670 2.662 1.00 94.50 87 ASN A O 1
ATOM 704 N N . GLY A 1 88 ? -7.664 11.719 0.791 1.00 95.81 88 GLY A N 1
ATOM 705 C CA . GLY A 1 88 ? -8.869 11.905 -0.017 1.00 95.81 88 GLY A CA 1
ATOM 706 C C . GLY A 1 88 ? -9.978 10.888 0.270 1.00 95.81 88 GLY A C 1
ATOM 707 O O . GLY A 1 88 ? -11.143 11.188 0.032 1.00 95.81 88 GLY A O 1
ATOM 708 N N . ASN A 1 89 ? -9.639 9.728 0.845 1.00 97.69 89 ASN A N 1
ATOM 709 C CA . ASN A 1 89 ? -10.565 8.611 1.067 1.00 97.69 89 ASN A CA 1
ATOM 710 C C . ASN A 1 89 ? -11.062 8.508 2.518 1.00 97.69 89 ASN A C 1
ATOM 712 O O . ASN A 1 89 ? -11.583 7.476 2.950 1.00 97.69 89 ASN A O 1
ATOM 716 N N . TYR A 1 90 ? -10.933 9.588 3.291 1.00 94.12 90 TYR A N 1
ATOM 717 C CA . TYR A 1 90 ? -11.662 9.733 4.543 1.00 94.12 90 TYR A CA 1
ATOM 718 C C . TYR A 1 90 ? -12.330 11.101 4.630 1.00 94.12 90 TYR A C 1
ATOM 720 O O . TYR A 1 90 ? -11.778 12.128 4.247 1.00 94.12 90 TYR A O 1
ATOM 728 N N . ILE A 1 91 ? -13.526 11.106 5.201 1.00 95.12 91 ILE A N 1
ATOM 729 C CA . ILE A 1 91 ? -14.296 12.308 5.506 1.00 95.12 91 ILE A CA 1
ATOM 730 C C . ILE A 1 91 ? -14.718 12.280 6.973 1.00 95.12 91 ILE A C 1
ATOM 732 O O . ILE A 1 91 ? -14.630 11.251 7.645 1.00 95.12 91 ILE A O 1
ATOM 736 N N . VAL A 1 92 ? -15.171 13.419 7.487 1.00 94.25 92 VAL A N 1
ATOM 737 C CA . VAL A 1 92 ? -15.689 13.540 8.852 1.00 94.25 92 VAL A CA 1
ATOM 738 C C . VAL A 1 92 ? -17.173 13.863 8.769 1.00 94.25 92 VAL A C 1
ATOM 740 O O . VAL A 1 92 ? -17.564 14.817 8.100 1.00 94.25 92 VAL A O 1
ATOM 743 N N . ASN A 1 93 ? -18.007 13.050 9.414 1.00 94.75 93 ASN A N 1
ATOM 744 C CA . ASN A 1 93 ? -19.450 13.275 9.423 1.00 94.75 93 ASN A CA 1
ATOM 745 C C . ASN A 1 93 ? -19.855 14.415 10.380 1.00 94.75 93 ASN A C 1
ATOM 747 O O . ASN A 1 93 ? -19.033 14.974 11.107 1.00 94.75 93 ASN A O 1
ATOM 751 N N . SER A 1 94 ? -21.152 14.733 10.427 1.00 96.31 94 SER A N 1
ATOM 752 C CA . SER A 1 94 ? -21.709 15.785 11.295 1.00 96.31 94 SER A CA 1
ATOM 753 C C . SER A 1 94 ? -21.458 15.589 12.798 1.00 96.31 94 SER A C 1
ATOM 755 O O . SER A 1 94 ? -21.603 16.531 13.569 1.00 96.31 94 SER A O 1
ATOM 757 N N . GLN A 1 95 ? -21.094 14.380 13.225 1.00 95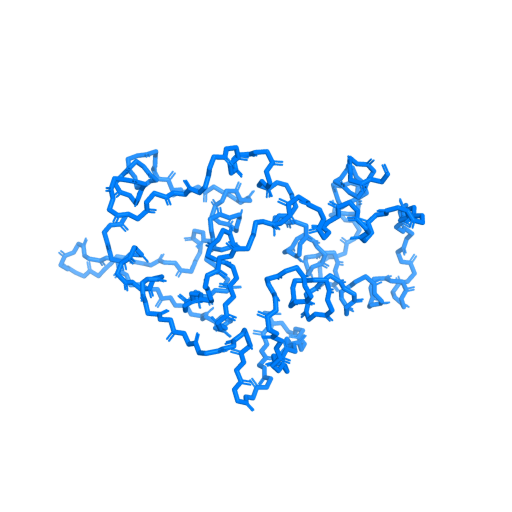.44 95 GLN A N 1
ATOM 758 C CA . GLN A 1 95 ? -20.815 14.008 14.610 1.00 95.44 95 GLN A CA 1
ATOM 759 C C . GLN A 1 95 ? -19.310 14.034 14.924 1.00 95.44 95 GLN A C 1
ATOM 761 O O . GLN A 1 95 ? -18.911 13.654 16.022 1.00 95.44 95 GLN A O 1
ATOM 766 N N . GLY A 1 96 ? -18.462 14.448 13.977 1.00 92.81 96 GLY A N 1
ATOM 767 C CA . GLY A 1 96 ? -17.011 14.457 14.158 1.00 92.81 96 GLY A CA 1
ATOM 768 C C . GLY A 1 96 ? -16.358 13.077 14.023 1.00 92.81 96 GLY A C 1
ATOM 769 O O . GLY A 1 96 ? -15.191 12.920 14.381 1.00 92.81 96 GLY A O 1
ATO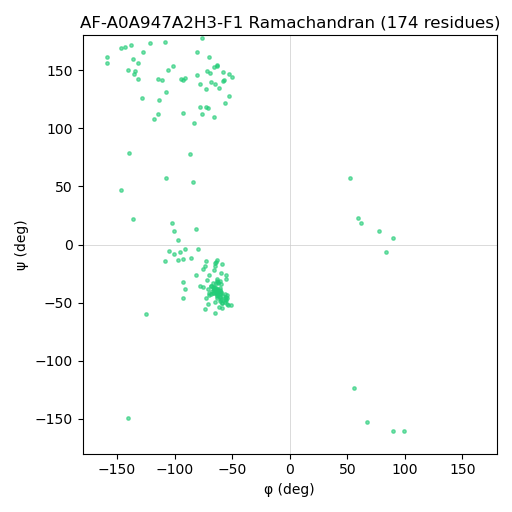M 770 N N . LEU A 1 97 ? -17.081 12.067 13.527 1.00 92.19 97 LEU A N 1
ATOM 771 C CA . LEU A 1 97 ? -16.560 10.709 13.376 1.00 92.19 97 LEU A CA 1
ATOM 772 C C . LEU A 1 97 ? -15.975 10.492 11.972 1.00 92.19 97 LEU A C 1
ATOM 774 O O . LEU A 1 97 ? -16.562 10.959 10.991 1.00 92.19 97 LEU A O 1
ATOM 778 N N . PRO A 1 98 ? -14.849 9.760 11.857 1.00 92.12 98 PRO A N 1
ATOM 779 C CA . PRO A 1 98 ? -14.271 9.425 10.565 1.00 92.12 98 PRO A CA 1
ATOM 780 C C . PRO A 1 98 ? -15.174 8.451 9.800 1.00 92.12 98 PRO A C 1
ATOM 782 O O . PRO A 1 98 ? -15.707 7.498 10.370 1.00 92.12 98 PRO A O 1
ATOM 785 N N . CYS A 1 99 ? -15.309 8.665 8.498 1.00 95.50 99 CYS A N 1
ATOM 786 C CA . CYS A 1 99 ? -15.960 7.761 7.557 1.00 95.50 99 CYS A CA 1
ATOM 787 C C . CYS A 1 99 ? -14.999 7.512 6.393 1.00 95.50 99 CYS A C 1
ATOM 789 O O . CYS A 1 99 ? -14.497 8.466 5.803 1.00 95.50 99 CYS A O 1
ATOM 791 N N . LEU A 1 100 ? -14.722 6.242 6.098 1.00 96.88 100 LEU A N 1
ATOM 792 C CA . LEU A 1 100 ? -13.870 5.843 4.976 1.00 96.88 100 LEU A CA 1
ATOM 793 C C . LEU A 1 100 ? -14.727 5.634 3.725 1.00 96.88 100 LEU A C 1
ATOM 795 O O . LEU A 1 100 ? -15.854 5.146 3.839 1.00 96.88 100 LEU A O 1
ATOM 799 N N . ILE A 1 101 ? -14.199 6.002 2.561 1.00 98.06 101 ILE A N 1
ATOM 800 C CA . ILE A 1 101 ? -14.889 5.939 1.267 1.00 98.06 101 ILE A CA 1
ATOM 801 C C . ILE A 1 101 ? -13.959 5.381 0.186 1.00 98.06 101 ILE A C 1
ATOM 803 O O . ILE A 1 101 ? -12.745 5.415 0.342 1.00 98.06 101 ILE A O 1
ATOM 807 N N . ASP A 1 102 ? -14.543 4.886 -0.905 1.00 97.69 102 ASP A N 1
ATOM 808 C CA . ASP A 1 102 ? -13.835 4.359 -2.082 1.00 97.69 102 ASP A CA 1
ATOM 809 C C . ASP A 1 102 ? -12.774 3.281 -1.769 1.00 97.69 102 ASP A C 1
ATOM 811 O O . ASP A 1 102 ? -11.597 3.425 -2.104 1.00 97.69 102 ASP A O 1
ATOM 815 N N . PRO A 1 103 ? -13.160 2.165 -1.118 1.00 98.00 103 PRO A N 1
ATOM 816 C CA . PRO A 1 103 ? -12.197 1.161 -0.702 1.00 98.00 103 PRO A CA 1
ATOM 817 C C . PRO A 1 103 ? -11.783 0.218 -1.840 1.00 98.00 103 PRO A C 1
ATOM 819 O O . PRO A 1 103 ? -12.606 -0.245 -2.631 1.00 98.00 103 PRO A O 1
ATOM 822 N N . ALA A 1 104 ? -10.521 -0.204 -1.805 1.00 98.38 104 ALA A N 1
ATOM 823 C CA . ALA A 1 104 ? -9.976 -1.318 -2.579 1.00 98.38 104 ALA A CA 1
ATOM 824 C C . ALA A 1 104 ? -9.708 -2.515 -1.647 1.00 98.38 104 ALA A C 1
ATOM 826 O O . ALA A 1 104 ? -8.579 -2.992 -1.516 1.00 98.38 104 ALA A O 1
ATOM 827 N N . VAL A 1 105 ? -10.761 -2.973 -0.958 1.00 98.38 105 VAL A N 1
ATOM 828 C CA . VAL A 1 105 ? -10.668 -3.903 0.183 1.00 98.38 105 VAL A CA 1
ATOM 829 C C . VAL A 1 105 ? -9.871 -5.175 -0.113 1.00 98.38 105 VAL A C 1
ATOM 831 O O . VAL A 1 105 ? -9.948 -5.725 -1.213 1.00 98.38 105 VAL A O 1
ATOM 834 N N . ALA A 1 106 ? -9.170 -5.683 0.904 1.00 98.62 106 ALA A N 1
ATOM 835 C CA . ALA A 1 106 ? -8.597 -7.028 0.930 1.00 98.62 106 ALA A CA 1
ATOM 836 C C . ALA A 1 106 ? -8.333 -7.497 2.369 1.00 98.62 106 ALA A C 1
ATOM 838 O O . ALA A 1 106 ? -8.222 -6.676 3.278 1.00 98.62 106 ALA A O 1
ATOM 839 N N . TYR A 1 107 ? -8.170 -8.808 2.578 1.00 98.81 107 TYR A N 1
ATOM 840 C CA . TYR A 1 107 ? -7.401 -9.285 3.729 1.00 98.81 107 TYR A CA 1
ATOM 841 C C . TYR A 1 107 ? -5.914 -9.253 3.364 1.00 98.81 107 TYR A C 1
ATOM 843 O O . TYR A 1 107 ? -5.442 -10.080 2.587 1.00 98.81 107 TYR A O 1
ATOM 851 N N . ALA A 1 108 ? -5.183 -8.271 3.881 1.00 98.69 108 ALA A N 1
ATOM 852 C CA . ALA A 1 108 ? -3.813 -7.947 3.484 1.00 98.69 108 ALA A CA 1
ATOM 853 C C . ALA A 1 108 ? -2.938 -7.639 4.715 1.00 98.69 108 ALA A C 1
ATOM 855 O O . ALA A 1 108 ? -3.462 -7.519 5.828 1.00 98.69 108 ALA A O 1
ATOM 856 N N . PRO A 1 109 ? -1.610 -7.490 4.561 1.00 98.56 109 PRO A N 1
ATOM 857 C CA . PRO A 1 109 ? -0.783 -6.909 5.611 1.00 98.56 109 PRO A CA 1
ATOM 858 C C . PRO A 1 109 ? -1.303 -5.517 5.991 1.00 98.56 109 PRO A C 1
ATOM 860 O O . PRO A 1 109 ? -1.378 -4.617 5.158 1.00 98.56 109 PRO A O 1
ATOM 863 N N . ARG A 1 110 ? -1.646 -5.314 7.266 1.00 98.44 110 ARG A N 1
ATOM 864 C CA . ARG A 1 110 ? -2.212 -4.043 7.766 1.00 98.44 110 ARG A CA 1
ATOM 865 C C . ARG A 1 110 ? -1.302 -2.832 7.570 1.00 98.44 110 ARG A C 1
ATOM 867 O O . ARG A 1 110 ? -1.776 -1.700 7.523 1.00 98.44 110 ARG A O 1
ATOM 874 N N . GLU A 1 111 ? 0.005 -3.069 7.465 1.00 98.56 111 GLU A N 1
ATOM 875 C CA . GLU A 1 111 ? 0.988 -2.030 7.165 1.00 98.56 111 GLU A CA 1
ATOM 876 C C . GLU A 1 111 ? 0.798 -1.431 5.760 1.00 98.56 111 GLU A C 1
ATOM 878 O O . GLU A 1 111 ? 1.268 -0.322 5.527 1.00 98.56 111 GLU A O 1
ATOM 883 N N . MET A 1 112 ? 0.047 -2.075 4.855 1.00 98.56 112 MET A N 1
ATOM 884 C CA . MET A 1 112 ? -0.305 -1.502 3.551 1.00 98.56 112 MET A CA 1
ATOM 885 C C . MET A 1 112 ? -1.153 -0.232 3.665 1.00 98.56 112 MET A C 1
ATOM 887 O O . MET A 1 112 ? -0.862 0.746 2.977 1.00 98.56 112 MET A O 1
ATOM 891 N N . ASP A 1 113 ? -2.169 -0.213 4.532 1.00 98.62 113 ASP A N 1
ATOM 892 C CA . ASP A 1 113 ? -2.957 1.002 4.782 1.00 98.62 113 ASP A CA 1
ATOM 893 C C . ASP A 1 113 ? -2.075 2.070 5.440 1.00 98.62 113 ASP A C 1
ATOM 895 O O . ASP A 1 113 ? -2.079 3.224 5.025 1.00 98.62 113 ASP A O 1
ATOM 899 N N . ILE A 1 114 ? -1.227 1.680 6.401 1.00 98.38 114 ILE A N 1
ATOM 900 C CA . ILE A 1 114 ? -0.278 2.605 7.039 1.00 98.38 114 ILE A CA 1
ATOM 901 C C . ILE A 1 114 ? 0.684 3.209 6.005 1.00 98.38 114 ILE A C 1
ATOM 903 O O . ILE A 1 114 ? 0.950 4.409 6.049 1.00 98.38 114 ILE A O 1
ATOM 907 N N . GLY A 1 115 ? 1.181 2.410 5.059 1.00 98.19 115 GLY A N 1
ATOM 908 C CA . GLY A 1 115 ? 2.021 2.861 3.952 1.00 98.19 115 GLY A CA 1
ATOM 909 C C . GLY A 1 115 ? 1.318 3.888 3.070 1.00 98.19 115 GLY A C 1
ATOM 910 O O . GLY A 1 115 ? 1.890 4.950 2.814 1.00 98.19 115 GLY A O 1
ATOM 911 N N . MET A 1 116 ? 0.067 3.619 2.682 1.00 98.25 116 MET A N 1
ATOM 912 C CA . MET A 1 116 ? -0.740 4.538 1.870 1.00 98.25 116 MET A CA 1
ATOM 913 C C . MET A 1 116 ? -0.982 5.872 2.579 1.00 98.25 116 MET A C 1
ATOM 915 O O . MET A 1 116 ? -0.759 6.940 2.008 1.00 98.25 116 MET A O 1
ATOM 919 N N . MET A 1 117 ? -1.321 5.825 3.869 1.00 97.94 117 MET A N 1
ATOM 920 C CA . MET A 1 117 ? -1.530 7.020 4.689 1.00 97.94 117 MET A CA 1
ATOM 921 C C . MET A 1 117 ? -0.275 7.902 4.777 1.00 97.94 117 MET A C 1
ATOM 923 O O . MET A 1 117 ? -0.371 9.125 4.874 1.00 97.94 117 MET A O 1
ATOM 927 N N . HIS A 1 118 ? 0.918 7.300 4.730 1.00 97.81 118 HIS A N 1
ATOM 928 C CA . HIS A 1 118 ? 2.190 8.027 4.733 1.00 97.81 118 HIS A CA 1
ATOM 929 C C . HIS A 1 118 ? 2.646 8.486 3.342 1.00 97.81 118 HIS A C 1
ATOM 931 O O . HIS A 1 118 ? 3.614 9.243 3.266 1.00 97.81 118 HIS A O 1
ATOM 937 N N . LEU A 1 119 ? 2.031 8.017 2.251 1.00 96.81 119 LEU A N 1
ATOM 938 C CA . LEU A 1 119 ? 2.476 8.348 0.896 1.00 96.81 119 LEU A CA 1
ATOM 939 C C . LEU A 1 119 ? 2.180 9.811 0.549 1.00 96.81 119 LEU A C 1
ATOM 941 O O . LEU A 1 119 ? 3.084 10.539 0.146 1.00 96.81 119 LEU A O 1
ATOM 945 N N . PHE A 1 120 ? 0.935 10.240 0.763 1.00 92.81 120 PHE A N 1
ATOM 946 C CA . PHE A 1 120 ? 0.489 11.620 0.523 1.00 92.81 120 PHE A CA 1
ATOM 947 C C . PHE A 1 120 ? 0.306 12.432 1.812 1.00 92.81 120 PHE A C 1
ATOM 949 O O . PHE A 1 120 ? 0.074 13.639 1.765 1.00 92.81 120 PHE A O 1
ATOM 956 N N . GLY A 1 121 ? 0.448 11.788 2.974 1.00 92.75 121 GLY A N 1
ATOM 957 C CA . GLY A 1 121 ? 0.284 12.428 4.273 1.00 92.75 121 GLY A CA 1
ATOM 958 C C . GLY A 1 121 ? -1.160 12.861 4.535 1.00 92.75 121 GLY A C 1
ATOM 959 O O . GLY A 1 121 ? -2.109 12.264 4.037 1.00 92.75 121 GLY A O 1
ATOM 960 N N . GLY A 1 122 ? -1.330 13.895 5.362 1.00 92.69 122 GLY A N 1
ATOM 961 C CA . GLY A 1 122 ? -2.649 14.404 5.762 1.00 92.69 122 GLY A CA 1
ATOM 962 C C . GLY A 1 122 ? -3.240 13.752 7.015 1.00 92.69 122 GLY A C 1
ATOM 963 O O . GLY A 1 122 ? -4.355 14.082 7.400 1.00 92.69 122 GLY A O 1
ATOM 964 N N . PHE A 1 123 ? -2.489 12.879 7.688 1.00 94.94 123 PHE A N 1
ATOM 965 C CA . PHE A 1 123 ? -2.900 12.240 8.938 1.00 94.94 123 PHE A CA 1
ATOM 966 C C . PHE A 1 123 ? -2.073 12.756 10.117 1.00 94.94 123 PHE A C 1
ATOM 968 O O . PHE A 1 123 ? -0.869 12.985 9.995 1.00 94.94 123 PHE A O 1
ATOM 975 N N . SER A 1 124 ? -2.714 12.934 11.275 1.00 93.69 124 SER A N 1
ATOM 976 C CA . SER A 1 124 ? -2.035 13.411 12.481 1.00 93.69 124 SER A CA 1
ATOM 977 C C . SER A 1 124 ? -1.107 12.345 13.069 1.00 93.69 124 SER A C 1
ATOM 979 O O . SER A 1 124 ? -1.383 11.148 13.015 1.00 93.69 124 SER A O 1
ATOM 981 N N . THR A 1 125 ? -0.019 12.776 13.706 1.00 95.44 125 THR A N 1
ATOM 982 C CA . THR A 1 125 ? 0.880 11.876 14.449 1.00 95.44 125 THR A CA 1
ATOM 983 C C . THR A 1 125 ? 0.155 11.150 15.585 1.00 95.44 125 THR A C 1
ATOM 985 O O . THR A 1 125 ? 0.423 9.973 15.831 1.00 95.44 125 THR A O 1
ATOM 988 N N . GLU A 1 126 ? -0.815 11.816 16.220 1.00 96.88 126 GLU A N 1
ATOM 989 C CA . GLU A 1 126 ? -1.656 11.229 17.266 1.00 96.88 126 GLU A CA 1
ATOM 990 C C . GLU A 1 126 ? -2.454 10.029 16.746 1.00 96.88 126 GLU A C 1
ATOM 992 O O . GLU A 1 126 ? -2.548 9.017 17.432 1.00 96.88 126 GLU A O 1
ATOM 997 N N . LEU A 1 127 ? -2.949 10.069 15.499 1.00 96.25 127 LEU A N 1
ATOM 998 C CA . LEU A 1 127 ? -3.656 8.933 14.905 1.00 96.25 127 LEU A CA 1
ATOM 999 C C . LEU A 1 127 ? -2.810 7.659 14.947 1.00 96.25 127 LEU A C 1
ATOM 1001 O O . LEU A 1 127 ? -3.331 6.600 15.320 1.00 96.25 127 LEU A O 1
ATOM 1005 N N . PHE A 1 128 ? -1.543 7.762 14.535 1.00 97.75 128 PHE A N 1
ATOM 1006 C CA . PHE A 1 128 ? -0.617 6.633 14.472 1.00 97.75 128 PHE A CA 1
ATOM 1007 C C . PHE A 1 128 ? -0.201 6.175 15.866 1.00 97.75 128 PHE A C 1
ATOM 1009 O O . PHE A 1 128 ? -0.121 4.972 16.106 1.00 97.75 128 PHE A O 1
ATOM 1016 N N . LYS A 1 129 ? -0.005 7.114 16.798 1.00 98.19 129 LYS A N 1
ATOM 1017 C CA . LYS A 1 129 ? 0.259 6.809 18.207 1.00 98.19 129 LYS A CA 1
ATOM 1018 C C . LYS A 1 129 ? -0.886 5.994 18.815 1.00 98.19 129 LYS A C 1
ATOM 1020 O O . LYS A 1 129 ? -0.650 4.872 19.252 1.00 98.19 129 LYS A O 1
ATOM 1025 N N . THR A 1 130 ? -2.126 6.481 18.729 1.00 98.38 130 THR A N 1
ATOM 1026 C CA . THR A 1 130 ? -3.308 5.766 19.238 1.00 98.38 130 THR A CA 1
ATOM 1027 C C . THR A 1 130 ? -3.499 4.407 18.555 1.00 98.38 130 THR A C 1
ATOM 1029 O O . THR A 1 130 ? -3.880 3.430 19.195 1.00 98.38 130 THR A O 1
ATOM 1032 N N . TYR A 1 131 ? -3.250 4.312 17.241 1.00 98.56 131 TYR A N 1
ATOM 1033 C CA . TYR A 1 131 ? -3.296 3.024 16.539 1.00 98.56 131 TYR A CA 1
ATOM 1034 C C . TYR A 1 131 ? -2.283 2.038 17.137 1.00 98.56 131 TYR A C 1
ATOM 1036 O O . TYR A 1 131 ? -2.645 0.906 17.454 1.00 98.56 131 TYR A O 1
ATOM 1044 N N . ASN A 1 132 ? -1.040 2.483 17.335 1.00 98.12 132 ASN A N 1
ATOM 1045 C CA . ASN A 1 132 ? 0.050 1.654 17.835 1.00 98.12 132 ASN A CA 1
ATOM 1046 C C . ASN A 1 132 ? -0.107 1.269 19.317 1.00 98.12 132 ASN A C 1
ATOM 1048 O O . ASN A 1 132 ? 0.384 0.223 19.718 1.00 98.12 132 ASN A O 1
ATOM 1052 N N . GLU A 1 133 ? -0.811 2.062 20.125 1.00 98.31 133 GLU A N 1
ATOM 1053 C CA . GLU A 1 133 ? -1.172 1.699 21.505 1.00 98.31 133 GLU A CA 1
ATOM 1054 C C . GLU A 1 133 ? -2.198 0.549 21.553 1.00 98.31 133 GLU A C 1
ATOM 1056 O O . GLU A 1 133 ? -2.130 -0.314 22.424 1.00 98.31 133 GLU A O 1
ATOM 1061 N N . ILE A 1 134 ? -3.137 0.500 20.599 1.00 98.50 134 ILE A N 1
ATOM 1062 C CA . ILE A 1 134 ? -4.236 -0.486 20.576 1.00 98.50 134 ILE A CA 1
ATOM 1063 C C . ILE A 1 134 ? -3.875 -1.751 19.795 1.00 98.50 134 ILE A C 1
ATOM 1065 O O . ILE A 1 134 ? -4.324 -2.854 20.134 1.00 98.50 134 ILE A O 1
ATOM 1069 N N . PHE A 1 135 ? -3.146 -1.589 18.694 1.00 98.31 135 PHE A N 1
ATOM 1070 C CA . PHE A 1 135 ? -2.690 -2.673 17.836 1.00 98.31 135 PHE A CA 1
ATOM 1071 C C . PHE A 1 135 ? -1.247 -2.403 17.375 1.00 98.31 135 PHE A C 1
ATOM 1073 O O . PHE A 1 135 ? -1.032 -1.956 16.243 1.00 98.31 135 PHE A O 1
ATOM 1080 N N . PRO A 1 136 ? -0.255 -2.668 18.248 1.00 98.06 136 PRO A N 1
ATOM 1081 C CA . PRO A 1 136 ? 1.145 -2.345 17.992 1.00 98.06 136 PRO A CA 1
ATOM 1082 C C . PRO A 1 136 ? 1.632 -2.895 16.657 1.00 98.06 136 PRO A C 1
ATOM 1084 O O . PRO A 1 136 ? 1.441 -4.075 16.366 1.00 98.06 136 PRO A O 1
ATOM 1087 N N . LEU A 1 137 ? 2.229 -2.037 15.831 1.00 98.06 137 LEU A N 1
ATOM 1088 C CA . LEU A 1 137 ? 2.950 -2.426 14.620 1.00 98.06 137 LEU A CA 1
ATOM 1089 C C . LEU A 1 137 ? 4.191 -3.238 14.998 1.00 98.06 137 LEU A C 1
ATOM 1091 O O . LEU A 1 137 ? 4.722 -3.088 16.101 1.00 98.06 137 LEU A O 1
ATOM 1095 N N . ARG A 1 138 ? 4.649 -4.115 14.100 1.00 96.69 138 ARG A N 1
ATOM 1096 C CA . ARG A 1 138 ? 5.869 -4.888 14.355 1.00 96.69 138 ARG A CA 1
ATOM 1097 C C . ARG A 1 138 ? 7.062 -3.956 14.484 1.00 96.69 138 ARG A C 1
ATOM 1099 O O . ARG A 1 138 ? 7.089 -2.863 13.914 1.00 96.69 138 ARG A O 1
ATOM 1106 N N . GLU A 1 139 ? 8.076 -4.424 15.200 1.00 95.00 139 GLU A N 1
ATOM 1107 C CA . GLU A 1 139 ? 9.346 -3.715 15.298 1.00 95.00 139 GLU A CA 1
ATOM 1108 C C . GLU A 1 139 ? 9.859 -3.331 13.905 1.00 95.00 139 GLU A C 1
ATOM 1110 O O . GLU A 1 139 ? 9.639 -4.034 12.909 1.00 95.00 139 GLU A O 1
ATOM 1115 N N . ASN A 1 140 ? 10.482 -2.157 13.831 1.00 94.38 140 ASN A N 1
ATOM 1116 C CA . ASN A 1 140 ? 11.056 -1.611 12.603 1.00 94.38 140 ASN A CA 1
ATOM 1117 C C . ASN A 1 140 ? 10.049 -1.410 11.447 1.00 94.38 140 ASN A C 1
ATOM 1119 O O . ASN A 1 140 ? 10.449 -1.320 10.291 1.00 94.38 140 ASN A O 1
ATOM 1123 N N . TRP A 1 141 ? 8.739 -1.276 11.717 1.00 96.81 141 TRP A N 1
ATOM 1124 C CA . TRP A 1 141 ? 7.724 -1.016 10.671 1.00 96.81 141 TRP A CA 1
ATOM 1125 C C . TRP A 1 141 ? 8.007 0.212 9.813 1.00 96.81 141 TRP A C 1
ATOM 1127 O O . TRP A 1 141 ? 7.670 0.242 8.630 1.00 96.81 141 TRP A O 1
ATOM 1137 N N . LYS A 1 142 ? 8.677 1.216 10.382 1.00 96.31 142 LYS A N 1
ATOM 1138 C CA . LYS A 1 142 ? 9.081 2.416 9.647 1.00 96.31 142 LYS A CA 1
ATOM 1139 C C . LYS A 1 142 ? 10.064 2.100 8.519 1.00 96.31 142 LYS A C 1
ATOM 1141 O O . LYS A 1 142 ? 9.996 2.747 7.478 1.00 96.31 142 LYS A O 1
ATOM 1146 N N . ASP A 1 143 ? 10.899 1.076 8.678 1.00 95.44 143 ASP A N 1
ATOM 1147 C CA . ASP A 1 143 ? 11.878 0.658 7.668 1.00 95.44 143 ASP A CA 1
ATOM 1148 C C . ASP A 1 143 ? 11.218 -0.059 6.483 1.00 95.44 143 ASP A C 1
ATOM 1150 O O . ASP A 1 143 ? 11.796 -0.139 5.398 1.00 95.44 143 ASP A O 1
ATOM 1154 N N . ARG A 1 144 ? 9.982 -0.538 6.673 1.00 96.75 144 ARG A N 1
ATOM 1155 C CA . ARG A 1 144 ? 9.152 -1.182 5.646 1.00 96.75 144 ARG A CA 1
ATOM 1156 C C . ARG A 1 144 ? 8.181 -0.226 4.960 1.00 96.75 144 ARG A C 1
ATOM 1158 O O . ARG A 1 144 ? 7.535 -0.619 3.996 1.00 96.75 144 ARG A O 1
ATOM 1165 N N . LEU A 1 145 ? 8.067 1.027 5.412 1.00 97.56 145 LEU A N 1
ATOM 1166 C CA . LEU A 1 145 ? 7.095 1.972 4.851 1.00 97.56 145 LEU A CA 1
ATOM 1167 C C . LEU A 1 145 ? 7.256 2.163 3.345 1.00 97.56 145 LEU A C 1
ATOM 1169 O O . LEU A 1 145 ? 6.259 2.201 2.629 1.00 97.56 145 LEU A O 1
ATOM 1173 N N . ASP A 1 146 ? 8.495 2.286 2.874 1.00 98.12 146 ASP A N 1
ATOM 1174 C CA . ASP A 1 146 ? 8.764 2.474 1.450 1.00 98.12 146 ASP A CA 1
ATOM 1175 C C . ASP A 1 146 ? 8.372 1.241 0.640 1.00 98.12 146 ASP A C 1
ATOM 1177 O O . ASP A 1 146 ? 7.801 1.391 -0.439 1.00 98.12 146 ASP A O 1
ATOM 1181 N N . LEU A 1 147 ? 8.579 0.037 1.187 1.00 98.06 147 LEU A N 1
ATOM 1182 C CA . LEU A 1 147 ? 8.098 -1.188 0.562 1.00 98.06 147 LEU A CA 1
ATOM 1183 C C . LEU A 1 147 ? 6.582 -1.136 0.386 1.00 98.06 147 LEU A C 1
ATOM 1185 O O . LEU A 1 147 ? 6.118 -1.293 -0.730 1.00 98.06 147 LEU A O 1
ATOM 1189 N N . TRP A 1 148 ? 5.812 -0.815 1.428 1.00 98.50 148 TRP A N 1
ATOM 1190 C CA . TRP A 1 148 ? 4.349 -0.743 1.323 1.00 98.50 148 TRP A CA 1
ATOM 1191 C C . TRP A 1 148 ? 3.861 0.339 0.352 1.00 98.50 148 TRP A C 1
ATOM 1193 O O . TRP A 1 148 ? 2.910 0.107 -0.398 1.00 98.50 148 TRP A O 1
ATOM 1203 N N . LYS A 1 149 ? 4.530 1.500 0.326 1.00 98.69 149 LYS A N 1
ATOM 1204 C CA . LYS A 1 149 ? 4.262 2.595 -0.623 1.00 98.69 149 LYS A CA 1
ATOM 1205 C C . LYS A 1 149 ? 4.511 2.192 -2.075 1.00 98.69 149 LYS A C 1
ATOM 1207 O O . LYS A 1 149 ? 3.846 2.731 -2.959 1.00 98.69 149 LYS A O 1
ATOM 1212 N N . LEU A 1 150 ? 5.444 1.270 -2.327 1.00 98.81 150 LEU A N 1
ATOM 1213 C CA . LEU A 1 150 ? 5.829 0.852 -3.674 1.00 98.81 150 LEU A CA 1
ATOM 1214 C C . LEU A 1 150 ? 4.629 0.385 -4.497 1.00 98.81 150 LEU A C 1
ATOM 1216 O O . LEU A 1 150 ? 4.502 0.791 -5.648 1.00 98.81 150 LEU A O 1
ATOM 1220 N N . TYR A 1 151 ? 3.731 -0.409 -3.906 1.00 98.81 151 TYR A N 1
ATOM 1221 C CA . TYR A 1 151 ? 2.509 -0.856 -4.580 1.00 98.81 151 TYR A CA 1
ATOM 1222 C C . TYR A 1 151 ? 1.697 0.321 -5.134 1.00 98.81 151 TYR A C 1
ATOM 1224 O O . TYR A 1 151 ? 1.393 0.367 -6.324 1.00 98.81 151 TYR A O 1
ATOM 1232 N N . TYR A 1 152 ? 1.402 1.309 -4.292 1.00 98.75 152 TYR A N 1
ATOM 1233 C CA . TYR A 1 152 ? 0.604 2.465 -4.688 1.00 98.75 152 TYR A CA 1
ATOM 1234 C C . TYR A 1 152 ? 1.344 3.358 -5.681 1.00 98.75 152 TYR A C 1
ATOM 1236 O O . TYR A 1 152 ? 0.733 3.876 -6.608 1.00 98.75 152 TYR A O 1
ATOM 1244 N N . LEU A 1 153 ? 2.662 3.506 -5.542 1.00 98.75 153 LEU A N 1
ATOM 1245 C CA . LEU A 1 153 ? 3.478 4.243 -6.506 1.00 98.75 153 LEU A CA 1
ATOM 1246 C C . LEU A 1 153 ? 3.514 3.569 -7.880 1.00 98.75 153 LEU A C 1
ATOM 1248 O O . LEU A 1 153 ? 3.489 4.266 -8.890 1.00 98.75 153 LEU A O 1
ATOM 1252 N N . LEU A 1 154 ? 3.525 2.236 -7.932 1.00 98.81 154 LEU A N 1
ATOM 1253 C CA . LEU A 1 154 ? 3.390 1.493 -9.184 1.00 98.81 154 LEU A CA 1
ATOM 1254 C C . LEU A 1 154 ? 1.992 1.674 -9.796 1.00 98.81 154 LEU A C 1
ATOM 1256 O O . LEU A 1 154 ? 1.892 1.916 -10.995 1.00 98.81 154 LEU A O 1
ATOM 1260 N N . VAL A 1 155 ? 0.928 1.645 -8.984 1.00 98.69 155 VAL A N 1
ATOM 1261 C CA . VAL A 1 155 ? -0.436 1.979 -9.440 1.00 98.69 155 VAL A CA 1
ATOM 1262 C C . VAL A 1 155 ? -0.469 3.386 -10.048 1.00 98.69 155 VAL A C 1
ATOM 1264 O O . VAL A 1 155 ? -0.965 3.572 -11.156 1.00 98.69 155 VAL A O 1
ATOM 1267 N N . HIS A 1 156 ? 0.117 4.377 -9.372 1.00 98.38 156 HIS A N 1
ATOM 1268 C CA . HIS A 1 156 ? 0.170 5.753 -9.870 1.00 98.38 156 HIS A CA 1
ATOM 1269 C C . HIS A 1 156 ? 1.020 5.882 -11.137 1.00 98.38 156 HIS A C 1
ATOM 1271 O O . HIS A 1 156 ? 0.630 6.598 -12.053 1.00 98.38 156 HIS A O 1
ATOM 1277 N N . LEU A 1 157 ? 2.142 5.165 -11.232 1.00 98.69 157 LEU A N 1
ATOM 1278 C CA . LEU A 1 157 ? 2.941 5.090 -12.455 1.00 98.69 157 LEU A CA 1
ATOM 1279 C C . LEU A 1 157 ? 2.107 4.559 -13.629 1.00 98.69 157 LEU A C 1
ATOM 1281 O O . LEU A 1 157 ? 2.149 5.129 -14.714 1.00 98.69 157 LEU A O 1
ATOM 1285 N N . ASN A 1 158 ? 1.320 3.508 -13.399 1.00 98.62 158 ASN A N 1
ATOM 1286 C CA . ASN A 1 158 ? 0.499 2.879 -14.430 1.00 98.62 158 ASN A CA 1
ATOM 1287 C C . ASN A 1 158 ? -0.712 3.726 -14.859 1.00 98.62 158 ASN A C 1
ATOM 1289 O O . ASN A 1 158 ? -1.116 3.641 -16.015 1.00 98.62 158 ASN A O 1
ATOM 1293 N N . ILE A 1 159 ? -1.282 4.547 -13.968 1.00 98.06 159 ILE A N 1
ATOM 1294 C CA . ILE A 1 159 ? -2.454 5.390 -14.278 1.00 98.06 159 ILE A CA 1
ATOM 1295 C C . ILE A 1 159 ? -2.050 6.795 -14.753 1.00 98.06 159 ILE A C 1
ATOM 1297 O O . ILE A 1 159 ? -2.608 7.312 -15.718 1.00 98.06 159 ILE A O 1
ATOM 1301 N N . PHE A 1 160 ? -1.107 7.435 -14.061 1.00 97.62 160 PHE A N 1
ATOM 1302 C CA . PHE A 1 160 ? -0.780 8.859 -14.219 1.00 97.62 160 PHE A CA 1
ATOM 1303 C C . PHE A 1 160 ? 0.566 9.104 -14.912 1.00 97.62 160 PHE A C 1
ATOM 1305 O O . PHE A 1 160 ? 0.842 10.218 -15.357 1.00 97.62 160 PHE A O 1
ATOM 1312 N N . GLY A 1 161 ? 1.399 8.071 -15.032 1.00 97.19 161 GLY A N 1
ATOM 1313 C CA . GLY A 1 161 ? 2.568 8.069 -15.898 1.00 97.19 161 GLY A CA 1
ATOM 1314 C C . GLY A 1 161 ? 3.911 8.346 -15.220 1.00 97.19 161 GLY A C 1
ATOM 1315 O O . GLY A 1 161 ? 4.096 8.197 -14.010 1.00 97.19 161 GLY A O 1
ATOM 1316 N N . SER A 1 162 ? 4.898 8.739 -16.032 1.00 97.19 162 SER A N 1
ATOM 1317 C CA . SER A 1 162 ? 6.334 8.695 -15.698 1.00 97.19 162 SER A CA 1
ATOM 1318 C C . SER A 1 162 ? 6.778 9.576 -14.527 1.00 97.19 162 SER A C 1
ATOM 1320 O O . SER A 1 162 ? 7.872 9.359 -14.002 1.00 97.19 162 SER A O 1
ATOM 1322 N N . GLY A 1 163 ? 5.945 10.515 -14.063 1.00 97.62 163 GLY A N 1
ATOM 1323 C CA . GLY A 1 163 ? 6.235 11.343 -12.887 1.00 97.62 163 GLY A CA 1
ATOM 1324 C C . GLY A 1 163 ? 6.543 10.530 -11.622 1.00 97.62 163 GLY A C 1
ATOM 1325 O O . GLY A 1 163 ? 7.308 10.981 -10.775 1.00 97.62 163 GLY A O 1
ATOM 1326 N N . TYR A 1 164 ? 6.028 9.300 -11.529 1.00 98.25 164 TYR A N 1
ATOM 1327 C CA . TYR A 1 164 ? 6.244 8.398 -10.391 1.00 98.25 164 TYR A CA 1
ATOM 1328 C C . TYR A 1 164 ? 7.433 7.441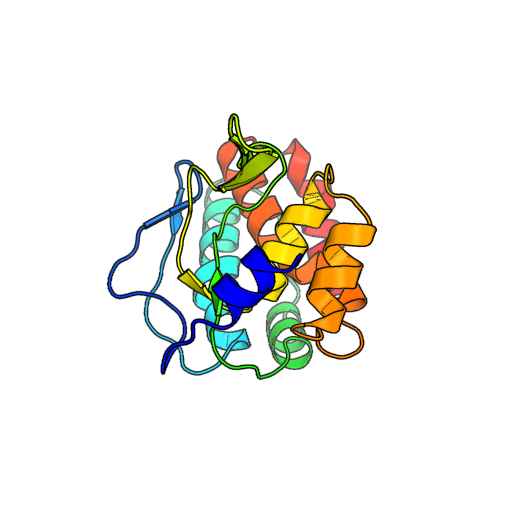 -10.579 1.00 98.25 164 TYR A C 1
ATOM 1330 O O . TYR A 1 164 ? 7.894 6.819 -9.619 1.00 98.25 164 TYR A O 1
ATOM 1338 N N . GLN A 1 165 ? 7.980 7.329 -11.796 1.00 98.19 165 GLN A N 1
ATOM 1339 C CA . GLN A 1 165 ? 8.963 6.297 -12.144 1.00 98.19 165 GLN A CA 1
ATOM 1340 C C . GLN A 1 165 ? 10.273 6.435 -11.356 1.00 98.19 165 GLN A C 1
ATOM 1342 O O . GLN A 1 165 ? 10.851 5.434 -10.935 1.00 98.19 165 GLN A O 1
ATOM 1347 N N . ALA A 1 166 ? 10.750 7.665 -11.133 1.00 98.00 166 ALA A N 1
ATOM 1348 C CA . ALA A 1 166 ? 11.983 7.906 -10.382 1.00 98.00 166 ALA A CA 1
ATOM 1349 C C . ALA A 1 166 ? 11.868 7.426 -8.926 1.00 98.00 166 ALA A C 1
ATOM 1351 O O . ALA A 1 166 ? 12.783 6.786 -8.408 1.00 98.00 166 ALA A O 1
ATOM 1352 N N . GLN A 1 167 ? 10.723 7.678 -8.287 1.00 97.94 167 GLN A N 1
ATOM 1353 C CA . GLN A 1 167 ? 10.469 7.257 -6.913 1.00 97.94 167 GLN A CA 1
ATOM 1354 C C . GLN A 1 167 ? 10.310 5.735 -6.811 1.00 97.94 167 GLN A C 1
ATOM 1356 O O . GLN A 1 167 ? 10.919 5.125 -5.935 1.00 97.94 167 GLN A O 1
ATOM 1361 N N . VAL A 1 168 ? 9.573 5.116 -7.743 1.00 98.62 168 VAL A N 1
ATOM 1362 C CA . VAL A 1 168 ? 9.472 3.650 -7.858 1.00 98.62 168 VAL A CA 1
ATOM 1363 C C . VAL A 1 168 ? 10.865 3.025 -7.961 1.00 98.62 168 VAL A C 1
ATOM 1365 O O . VAL A 1 168 ? 11.202 2.141 -7.178 1.00 98.62 168 VAL A O 1
ATOM 1368 N N . ASN A 1 169 ? 11.709 3.522 -8.871 1.00 98.38 169 ASN A N 1
ATOM 1369 C CA . ASN A 1 169 ? 13.066 3.008 -9.049 1.00 98.38 169 ASN A CA 1
ATOM 1370 C C . ASN A 1 169 ? 13.940 3.199 -7.811 1.00 98.38 169 ASN A C 1
ATOM 1372 O O . ASN A 1 169 ? 14.689 2.294 -7.458 1.00 98.38 169 ASN A O 1
ATOM 1376 N N . SER A 1 170 ? 13.833 4.340 -7.126 1.00 98.12 170 SER A N 1
ATOM 1377 C CA . SER A 1 170 ? 14.584 4.567 -5.889 1.00 98.12 170 SER A CA 1
ATOM 1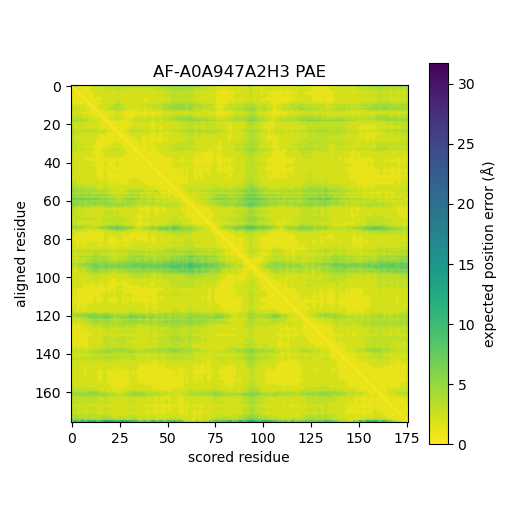378 C C . SER A 1 170 ? 14.236 3.541 -4.809 1.00 98.12 170 SER A C 1
ATOM 1380 O O . SER A 1 170 ? 15.130 3.096 -4.090 1.00 98.12 170 SER A O 1
ATOM 1382 N N . ILE A 1 171 ? 12.960 3.172 -4.683 1.00 98.12 171 ILE A N 1
ATOM 1383 C CA . ILE A 1 171 ? 12.516 2.175 -3.705 1.00 98.12 171 ILE A CA 1
ATOM 1384 C C . ILE A 1 171 ? 12.944 0.772 -4.143 1.00 98.12 171 ILE A C 1
ATOM 1386 O O . ILE A 1 171 ? 13.522 0.045 -3.342 1.00 98.12 171 ILE A O 1
ATOM 1390 N N . ILE A 1 172 ? 12.739 0.403 -5.412 1.00 98.00 172 ILE A N 1
ATOM 1391 C CA . ILE A 1 172 ? 13.177 -0.900 -5.939 1.00 98.00 172 ILE A CA 1
ATOM 1392 C C . ILE A 1 172 ? 14.679 -1.099 -5.708 1.00 98.00 172 ILE A C 1
ATOM 1394 O O . ILE A 1 172 ? 15.076 -2.148 -5.205 1.00 98.00 172 ILE A O 1
ATOM 1398 N N . SER A 1 173 ? 15.506 -0.086 -5.987 1.00 96.62 173 SER A N 1
ATOM 1399 C CA . SER A 1 173 ? 16.954 -0.147 -5.757 1.00 96.62 173 SER A CA 1
ATOM 1400 C C . SER A 1 173 ? 17.331 -0.325 -4.283 1.00 96.62 173 SER A C 1
ATOM 1402 O O . SER A 1 173 ? 18.338 -0.961 -3.996 1.00 96.62 173 SER A O 1
ATOM 1404 N N . ARG A 1 174 ? 16.545 0.215 -3.341 1.00 95.62 174 ARG A N 1
ATOM 1405 C CA . ARG A 1 174 ? 16.777 0.050 -1.893 1.00 95.62 174 ARG A CA 1
ATOM 1406 C C . ARG A 1 174 ? 16.581 -1.398 -1.437 1.00 95.62 174 ARG A C 1
ATOM 1408 O O . ARG A 1 174 ? 17.252 -1.827 -0.505 1.00 95.62 174 ARG A O 1
ATOM 1415 N N . TYR A 1 175 ? 15.661 -2.117 -2.074 1.00 94.38 175 TYR A N 1
ATOM 1416 C CA . TYR A 1 175 ? 15.356 -3.516 -1.771 1.00 94.38 175 TYR A CA 1
ATOM 1417 C C . TYR A 1 175 ? 16.005 -4.490 -2.765 1.00 94.38 175 TYR A C 1
ATOM 1419 O O . TYR A 1 175 ? 15.660 -5.666 -2.764 1.00 94.38 175 TYR A O 1
ATOM 1427 N N . SER A 1 176 ? 16.926 -4.027 -3.614 1.00 89.19 176 SER A N 1
ATOM 1428 C CA . SER A 1 176 ? 17.608 -4.822 -4.648 1.00 89.19 176 SER A CA 1
ATOM 1429 C C . SER A 1 176 ? 18.970 -5.364 -4.226 1.00 89.19 176 SER 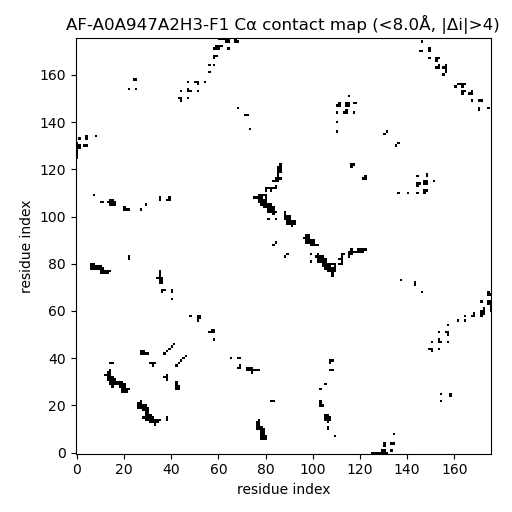A C 1
ATOM 1431 O O . SER A 1 176 ? 19.565 -4.859 -3.255 1.00 89.19 176 SER A O 1
#

Secondary structure (DSSP, 8-state):
-HHHHHHHT-B-SSBB-SS-EEETTEEE----BSSHHHHHIIIIIHHHHHHHHHTT------TTHHHHHHHHS-----EEE-SS-SGGGEEE-TTS-EEE-S---EEE-THHHHHHHHHH----HHHHHHHHHHSPPPTTGGGGHHHHHHHHHHHHHHHH-GGGHHHHHHHHHHT-

Nearest PDB structures (foldseek):
  9cxw-assembly1_B  TM=8.991E-01  e=1.004E-11  Homo sapiens
  9cxo-assembly1_B  TM=8.592E-01  e=5.628E-12  Homo sapiens
  9cx8-assembly1_B  TM=8.988E-01  e=1.596E-11  Homo sapiens
  9cxn-assembly1_B  TM=8.992E-01  e=2.536E-11  Homo sapiens
  8ue1-assembly1_A  TM=8.843E-01  e=3.388E-11  Homo sapiens

Solvent-accessible surface area (backbone atoms only — not comparable to full-atom values): 9580 Å² total; per-residue (Å²): 53,62,69,59,36,58,43,37,66,42,64,55,99,38,26,26,44,98,60,65,53,42,54,88,93,39,84,34,59,18,74,75,28,86,47,44,32,61,35,47,45,64,46,42,41,49,59,37,52,51,50,30,46,74,72,68,50,89,71,64,73,44,96,44,25,66,60,46,48,46,69,69,44,67,89,58,76,23,6,42,34,51,58,49,39,36,59,87,28,48,48,66,49,99,84,73,45,82,45,79,47,82,65,28,63,34,22,33,60,54,60,42,34,56,12,34,30,63,68,82,33,88,68,60,71,63,35,56,51,47,19,39,76,76,50,64,70,64,86,69,50,76,80,46,33,60,63,39,29,41,46,58,39,36,51,44,27,66,75,76,31,73,89,34,46,65,61,42,34,56,47,41,51,74,45,67